Protein AF-A0A7D5TWH0-F1 (afdb_monomer_lite)

Sequence (295 aa):
MRRRDFCGVLGSAALAGCGGLPGTGPDSNPDSRFGGEPCTDAFGEDATCYHEVANPNGDLVLVPDRERITDPSEPATFTLENGLNRTVRVSVTFPEVYRRFDGRWFRLPDRRQDQGGEAELSAGESLRFGLTNAAGPTPEDVDWGAGKAYGAGQFAYAVWSYEPDIRAVARFVVDGDPMTLAPPGDATTTRSGSEIEVRGERFRERDHSLTTTFTARPDAEETVAVPPEALRGQWELRCVAYLRQAGVSTVRVLTEDRGFFRTPLEWLDAAGAPASDDTVYEVGSTAFAVTERSV

Radius of gyration: 24.0 Å; chains: 1; bounding box: 74×67×60 Å

Organism: NCBI:txid869886

Structure (mmCIF, N/CA/C/O backbone):
data_AF-A0A7D5TWH0-F1
#
_entry.id   AF-A0A7D5TWH0-F1
#
loop_
_atom_site.group_PDB
_atom_site.id
_atom_site.type_symbol
_atom_site.label_atom_id
_atom_site.label_alt_id
_atom_site.label_comp_id
_atom_site.label_asym_id
_atom_site.label_entity_id
_atom_site.label_seq_id
_atom_site.pdbx_PDB_ins_code
_atom_site.Cartn_x
_atom_site.Cartn_y
_atom_site.Cartn_z
_atom_site.occupancy
_atom_site.B_iso_or_equiv
_atom_site.auth_seq_id
_atom_site.auth_comp_id
_atom_site.auth_asym_id
_atom_site.auth_atom_id
_atom_site.pdbx_PDB_model_num
ATOM 1 N N . MET A 1 1 ? -50.418 -43.485 -7.377 1.00 37.50 1 MET A N 1
ATOM 2 C CA . MET A 1 1 ? -50.934 -43.605 -8.763 1.00 37.50 1 MET A CA 1
ATOM 3 C C . MET A 1 1 ? -50.313 -42.484 -9.584 1.00 37.50 1 MET A C 1
ATOM 5 O O . MET A 1 1 ? -50.452 -41.342 -9.192 1.00 37.50 1 MET A O 1
ATOM 9 N N . ARG A 1 2 ? -49.380 -42.834 -10.484 1.00 37.12 2 ARG A N 1
ATOM 10 C CA . ARG A 1 2 ? -49.483 -42.706 -11.960 1.00 37.12 2 ARG A CA 1
ATOM 11 C C . ARG A 1 2 ? -49.422 -41.249 -12.450 1.00 37.12 2 ARG A C 1
ATOM 13 O O . ARG A 1 2 ? -50.354 -40.491 -12.251 1.00 37.12 2 ARG A O 1
ATOM 20 N N . ARG A 1 3 ? -48.248 -40.842 -12.947 1.00 41.94 3 ARG A N 1
ATOM 21 C CA . ARG A 1 3 ? -47.821 -40.872 -14.370 1.00 41.94 3 ARG A CA 1
ATOM 22 C C . ARG A 1 3 ? -48.470 -39.760 -15.192 1.00 41.94 3 ARG A C 1
ATOM 24 O O . ARG A 1 3 ? -49.634 -39.886 -15.552 1.00 41.94 3 ARG A O 1
ATOM 31 N N . ARG A 1 4 ? -47.651 -38.786 -15.595 1.00 53.12 4 ARG A N 1
ATOM 32 C CA . ARG A 1 4 ? -47.684 -38.177 -16.930 1.00 53.12 4 ARG A CA 1
ATOM 33 C C . ARG A 1 4 ? -46.254 -37.836 -17.347 1.00 53.12 4 ARG A C 1
ATOM 35 O O . ARG A 1 4 ? -45.711 -36.818 -16.943 1.00 53.12 4 ARG A O 1
ATOM 42 N N . ASP A 1 5 ? -45.683 -38.739 -18.135 1.00 59.62 5 ASP A N 1
ATOM 43 C CA . ASP A 1 5 ? -44.678 -38.421 -19.142 1.00 59.62 5 ASP A CA 1
ATOM 44 C C . ASP A 1 5 ? -45.367 -37.642 -20.271 1.00 59.62 5 ASP A C 1
ATOM 46 O O . ASP A 1 5 ? -46.484 -38.005 -20.646 1.00 59.62 5 ASP A O 1
ATOM 50 N N . PHE A 1 6 ? -44.706 -36.635 -20.846 1.00 49.91 6 PHE A N 1
ATOM 51 C CA . PHE A 1 6 ? -44.698 -36.454 -22.301 1.00 49.91 6 PHE A CA 1
ATOM 52 C C . PHE A 1 6 ? -43.486 -35.624 -22.744 1.00 49.91 6 PHE A C 1
ATOM 54 O O . PHE A 1 6 ? -43.223 -34.540 -22.230 1.00 49.91 6 PHE A O 1
ATOM 61 N N . CYS A 1 7 ? -42.745 -36.200 -23.689 1.00 51.25 7 CYS A N 1
ATOM 62 C CA . CYS A 1 7 ? -41.523 -35.700 -24.304 1.00 51.25 7 CYS A CA 1
ATOM 63 C C . CYS A 1 7 ? -41.758 -34.503 -25.238 1.00 51.25 7 CYS A C 1
ATOM 65 O O . CYS A 1 7 ? -42.802 -34.401 -25.878 1.00 51.25 7 CYS A O 1
ATOM 67 N N . GLY A 1 8 ? -40.710 -33.698 -25.421 1.00 42.41 8 GLY A N 1
ATOM 68 C CA . GLY A 1 8 ? -40.584 -32.735 -26.514 1.00 42.41 8 GLY A CA 1
ATOM 69 C C . GLY A 1 8 ? -39.120 -32.382 -26.756 1.00 42.41 8 GLY A C 1
ATOM 70 O O . GLY A 1 8 ? -38.613 -31.414 -26.206 1.00 42.41 8 GLY A O 1
ATOM 71 N N . VAL A 1 9 ? -38.443 -33.216 -27.545 1.00 43.53 9 VAL A N 1
ATOM 72 C CA . VAL A 1 9 ? -37.076 -33.030 -28.050 1.00 43.53 9 VAL A CA 1
ATOM 73 C C . VAL A 1 9 ? -37.108 -32.099 -29.263 1.00 43.53 9 VAL A C 1
ATOM 75 O O . VAL A 1 9 ? -37.674 -32.481 -30.278 1.00 43.53 9 VAL A O 1
ATOM 78 N N . LEU A 1 10 ? -36.446 -30.943 -29.171 1.00 43.91 10 LEU A N 1
ATOM 79 C CA . LEU A 1 10 ? -35.778 -30.198 -30.254 1.00 43.91 10 LEU A CA 1
ATOM 80 C C . LEU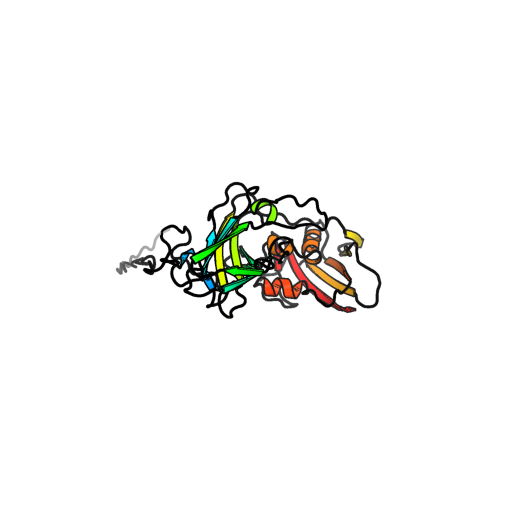 A 1 10 ? -34.648 -29.429 -29.537 1.00 43.91 10 LEU A C 1
ATOM 82 O O . LEU A 1 10 ? -34.917 -28.648 -28.637 1.00 43.91 10 LEU A O 1
ATOM 86 N N . GLY A 1 11 ? -33.362 -29.711 -29.726 1.00 42.88 11 GLY A N 1
ATOM 87 C CA . GLY A 1 11 ? -32.684 -29.716 -31.014 1.00 42.88 11 GLY A CA 1
ATOM 88 C C . GLY A 1 11 ? -32.083 -28.333 -31.266 1.00 42.88 11 GLY A C 1
ATOM 89 O O . GLY A 1 11 ? -32.587 -27.598 -32.103 1.00 42.88 11 GLY A O 1
ATOM 90 N N . SER A 1 12 ? -31.044 -27.958 -30.512 1.00 45.03 12 SER A N 1
ATOM 91 C CA . SER A 1 12 ? -30.134 -26.843 -30.819 1.00 45.03 12 SER A CA 1
ATOM 92 C C . SER A 1 12 ? -28.837 -27.040 -30.035 1.00 45.03 12 SER A C 1
ATOM 94 O O . SER A 1 12 ? -28.657 -26.516 -28.940 1.00 45.03 12 SER A O 1
ATOM 96 N N . ALA A 1 13 ? -27.939 -27.851 -30.591 1.00 40.31 13 ALA A N 1
ATOM 97 C CA . ALA A 1 13 ? -26.539 -27.840 -30.199 1.00 40.31 13 ALA A CA 1
ATOM 98 C C . ALA A 1 13 ? -25.911 -26.565 -30.778 1.00 40.31 13 ALA A C 1
ATOM 100 O O . ALA A 1 13 ? -25.394 -26.565 -31.892 1.00 40.31 13 ALA A O 1
ATOM 101 N N . ALA A 1 14 ? -26.001 -25.462 -30.039 1.00 44.88 14 ALA A N 1
ATOM 102 C CA . ALA A 1 14 ? -25.078 -24.359 -30.229 1.00 44.88 14 ALA A CA 1
ATOM 103 C C . ALA A 1 14 ? -23.755 -24.794 -29.592 1.00 44.88 14 ALA A C 1
ATOM 105 O O . ALA A 1 14 ? -23.615 -24.826 -28.370 1.00 44.88 14 ALA A O 1
ATOM 106 N N . LEU A 1 15 ? -22.804 -25.190 -30.437 1.00 41.97 15 LEU A N 1
ATOM 107 C CA . LEU A 1 15 ? -21.391 -25.216 -30.087 1.00 41.97 15 LEU A CA 1
ATOM 108 C C . LEU A 1 15 ? -20.999 -23.779 -29.723 1.00 41.97 15 LEU A C 1
ATOM 110 O O . LEU A 1 15 ? -20.624 -22.988 -30.584 1.00 41.97 15 LEU A O 1
ATOM 114 N N . ALA A 1 16 ? -21.146 -23.426 -28.447 1.00 41.97 16 ALA A N 1
ATOM 115 C CA . ALA A 1 16 ? -20.483 -22.272 -27.874 1.00 41.97 16 ALA A CA 1
ATOM 116 C C . ALA A 1 16 ? -18.988 -22.592 -27.888 1.00 41.97 16 ALA A C 1
ATOM 118 O O . ALA A 1 16 ? -18.465 -23.289 -27.020 1.00 41.97 16 ALA A O 1
ATOM 119 N N . GLY A 1 17 ? -18.319 -22.150 -28.949 1.00 35.22 17 GLY A N 1
ATOM 120 C CA . GLY A 1 17 ? -16.875 -22.099 -28.987 1.00 35.22 17 GLY A CA 1
ATOM 121 C C . GLY A 1 17 ? -16.405 -21.175 -27.874 1.00 35.22 17 GLY A C 1
ATOM 122 O O . GLY A 1 17 ? -16.464 -19.957 -28.013 1.00 35.22 17 GLY A O 1
ATOM 123 N N . CYS A 1 18 ? -15.890 -21.747 -26.788 1.00 44.69 18 CYS A N 1
ATOM 124 C CA . CYS A 1 18 ? -14.919 -21.072 -25.936 1.00 44.69 18 CYS A CA 1
ATOM 125 C C . CYS A 1 18 ? -13.603 -20.955 -26.720 1.00 44.69 18 CYS A C 1
ATOM 127 O O . CYS A 1 18 ? -12.611 -21.605 -26.415 1.00 44.69 18 CYS A O 1
ATOM 129 N N . GLY A 1 19 ? -13.627 -20.150 -27.781 1.00 41.03 19 GLY A N 1
ATOM 130 C CA . GLY A 1 19 ? -12.455 -19.613 -28.454 1.00 41.03 19 GLY A CA 1
ATOM 131 C C . GLY A 1 19 ? -12.091 -18.279 -27.818 1.00 41.03 19 GLY A C 1
ATOM 132 O O . GLY A 1 19 ? -12.056 -17.263 -28.501 1.00 41.03 19 GLY A O 1
ATOM 133 N N . GLY A 1 20 ? -11.880 -18.270 -26.501 1.00 37.97 20 GLY A N 1
ATOM 134 C CA . GLY A 1 20 ? -11.121 -17.205 -25.861 1.00 37.97 20 GLY A CA 1
ATOM 135 C C . GLY A 1 20 ? -9.658 -17.465 -26.180 1.00 37.97 20 GLY A C 1
ATOM 136 O O . GLY A 1 20 ? -8.984 -18.171 -25.437 1.00 37.97 20 GLY A O 1
ATOM 137 N N . LEU A 1 21 ? -9.209 -16.993 -27.342 1.00 38.31 21 LEU A N 1
ATOM 138 C CA . LEU A 1 21 ? -7.789 -16.932 -27.665 1.00 38.31 21 LEU A CA 1
ATOM 139 C C . LEU A 1 21 ? -7.097 -16.165 -26.525 1.00 38.31 21 LEU A C 1
ATOM 141 O O . LEU A 1 21 ? -7.554 -15.062 -26.213 1.00 38.31 21 LEU A O 1
ATOM 145 N N . PRO A 1 22 ? -6.042 -16.704 -25.885 1.00 46.12 22 PRO A N 1
ATOM 146 C CA . PRO A 1 22 ? -5.198 -15.876 -25.041 1.00 46.12 22 PRO A CA 1
ATOM 147 C C . PRO A 1 22 ? -4.689 -14.743 -25.928 1.00 46.12 22 PRO A C 1
ATOM 149 O O . PRO A 1 22 ? -4.134 -14.992 -26.999 1.00 46.12 22 PRO A O 1
ATOM 152 N N . GLY A 1 23 ? -4.964 -13.505 -25.524 1.00 40.88 23 GLY A N 1
ATOM 153 C CA . GLY A 1 23 ? -4.433 -12.323 -26.180 1.00 40.88 23 GLY A CA 1
ATOM 154 C C . GLY A 1 23 ? -2.921 -12.312 -26.016 1.00 40.88 23 GLY A C 1
ATOM 155 O O . GLY A 1 23 ? -2.399 -11.687 -25.106 1.00 40.88 23 GLY A O 1
ATOM 156 N N . THR A 1 24 ? -2.212 -13.025 -26.884 1.00 43.78 24 THR A N 1
ATOM 157 C CA . THR A 1 24 ? -0.785 -12.834 -27.109 1.00 43.78 24 THR A CA 1
ATOM 158 C C . THR A 1 24 ? -0.650 -11.546 -27.909 1.00 43.78 24 THR A C 1
ATOM 160 O O . THR A 1 24 ? -0.561 -11.572 -29.139 1.00 43.78 24 THR A O 1
ATOM 163 N N . GLY A 1 25 ? -0.727 -10.408 -27.219 1.00 47.09 25 GLY A N 1
ATOM 164 C CA . GLY A 1 25 ? -0.160 -9.182 -27.760 1.00 47.09 25 GLY A CA 1
ATOM 165 C C . GLY A 1 25 ? 1.313 -9.465 -28.090 1.00 47.09 25 GLY A C 1
ATOM 166 O O . GLY A 1 25 ? 1.993 -10.076 -27.265 1.00 47.09 25 GLY A O 1
ATOM 167 N N . PRO A 1 26 ? 1.808 -9.110 -29.286 1.00 50.88 26 PRO A N 1
ATOM 168 C CA . PRO A 1 26 ? 3.174 -9.416 -29.723 1.00 50.88 26 PRO A CA 1
ATOM 169 C C . PRO A 1 26 ? 4.283 -8.725 -28.907 1.00 50.88 26 PRO A C 1
ATOM 171 O O . PRO A 1 26 ? 5.456 -8.951 -29.192 1.00 50.88 26 PRO A O 1
ATOM 174 N N . ASP A 1 27 ? 3.926 -7.953 -27.881 1.00 61.62 27 ASP A N 1
ATOM 175 C CA . ASP A 1 27 ? 4.835 -7.047 -27.184 1.00 61.62 27 ASP A CA 1
ATOM 176 C C . ASP A 1 27 ? 5.080 -7.421 -25.709 1.00 61.62 27 ASP A C 1
ATOM 178 O O . ASP A 1 27 ? 5.801 -6.713 -25.023 1.00 61.62 27 ASP A O 1
ATOM 182 N N . SER A 1 28 ? 4.554 -8.542 -25.196 1.00 66.56 28 SER A N 1
ATOM 183 C CA . SER A 1 28 ? 4.828 -8.955 -23.807 1.00 66.56 28 SER A CA 1
ATOM 184 C C . SER A 1 28 ? 6.207 -9.597 -23.643 1.00 66.56 28 SER A C 1
ATOM 186 O O . SER A 1 28 ? 6.632 -10.384 -24.492 1.00 66.56 28 SER A O 1
ATOM 188 N N . ASN A 1 29 ? 6.854 -9.359 -22.503 1.00 75.75 29 ASN A N 1
ATOM 189 C CA . ASN A 1 29 ? 8.105 -10.018 -22.153 1.00 75.75 29 ASN A CA 1
ATOM 190 C C . ASN A 1 29 ? 7.867 -11.524 -21.893 1.00 75.75 29 ASN A C 1
ATOM 192 O O . ASN A 1 29 ? 7.182 -11.865 -20.922 1.00 75.75 29 ASN A O 1
ATOM 196 N N . PRO A 1 30 ? 8.421 -12.437 -22.718 1.00 69.69 30 PRO A N 1
ATOM 197 C CA . PRO A 1 30 ? 8.185 -13.875 -22.584 1.00 69.69 30 PRO A CA 1
ATOM 198 C C . PRO A 1 30 ? 8.795 -14.474 -21.311 1.00 69.69 30 PRO A C 1
ATOM 200 O O . PRO A 1 30 ? 8.384 -15.557 -20.895 1.00 69.69 30 PRO A O 1
ATOM 203 N N . ASP A 1 31 ? 9.753 -13.779 -20.695 1.00 82.19 31 ASP A N 1
ATOM 204 C CA . ASP A 1 31 ? 10.419 -14.220 -19.472 1.00 82.19 31 ASP A CA 1
ATOM 205 C C . ASP A 1 31 ? 9.649 -13.804 -18.210 1.00 82.19 31 ASP A C 1
ATOM 207 O O . ASP A 1 31 ? 9.938 -14.297 -17.118 1.00 82.19 31 ASP A O 1
ATOM 211 N N . SER A 1 32 ? 8.635 -12.938 -18.347 1.00 89.94 32 SER A N 1
ATOM 212 C CA . SER A 1 32 ? 7.774 -12.551 -17.237 1.00 89.94 32 SER A CA 1
ATOM 213 C C . SER A 1 32 ? 6.608 -13.515 -17.053 1.00 89.94 32 SER A C 1
ATOM 215 O O . SER A 1 32 ? 5.808 -13.770 -17.955 1.00 89.94 32 SER A O 1
ATOM 217 N N . ARG A 1 33 ? 6.405 -13.953 -15.813 1.00 92.88 33 ARG A N 1
ATOM 218 C CA . ARG A 1 33 ? 5.233 -14.724 -15.394 1.00 92.88 33 ARG A CA 1
ATOM 219 C C . ARG A 1 33 ? 3.920 -13.950 -15.483 1.00 92.88 33 ARG A C 1
ATOM 221 O O . ARG A 1 33 ? 2.866 -14.570 -15.383 1.00 92.88 33 ARG A O 1
ATOM 228 N N . PHE A 1 34 ? 3.990 -12.623 -15.561 1.00 92.50 34 PHE A N 1
ATOM 229 C CA . PHE A 1 34 ? 2.832 -11.744 -15.706 1.00 92.50 34 PHE A CA 1
ATOM 230 C C . PHE A 1 34 ? 2.582 -11.378 -17.174 1.00 92.50 34 PHE A C 1
ATOM 232 O O . PHE A 1 34 ? 1.704 -10.565 -17.449 1.00 92.50 34 PHE A O 1
ATOM 239 N N . GLY A 1 35 ? 3.342 -11.951 -18.117 1.00 88.56 35 GLY A N 1
ATOM 240 C CA . GLY A 1 35 ? 3.158 -11.715 -19.544 1.00 88.56 35 GLY A CA 1
ATOM 241 C C . GLY A 1 35 ? 1.714 -11.975 -19.987 1.00 88.56 35 GLY A C 1
ATOM 242 O O . GLY A 1 35 ? 1.119 -13.003 -19.658 1.00 88.56 35 GLY A O 1
ATOM 243 N N . GLY A 1 36 ? 1.145 -11.019 -20.723 1.00 85.12 36 GLY A N 1
ATOM 244 C CA . GLY A 1 36 ? -0.245 -11.056 -21.192 1.00 85.12 36 GLY A CA 1
ATOM 245 C C . GLY A 1 36 ? -1.284 -10.551 -20.183 1.00 85.12 36 GLY A C 1
ATOM 246 O O . GLY A 1 36 ? -2.462 -10.461 -20.528 1.00 85.12 36 GLY A O 1
ATOM 247 N N . GLU A 1 37 ? -0.883 -10.203 -18.960 1.00 88.62 37 GLU A N 1
ATOM 248 C CA . GLU A 1 37 ? -1.717 -9.417 -18.052 1.00 88.62 37 GLU A CA 1
ATOM 249 C C . GLU A 1 37 ? -1.485 -7.916 -18.277 1.00 88.62 37 GLU A C 1
ATOM 251 O O . GLU A 1 37 ? -0.351 -7.533 -18.559 1.00 88.62 37 GLU A O 1
ATOM 256 N N . PRO A 1 38 ? -2.516 -7.065 -18.120 1.00 86.19 38 PRO A N 1
ATOM 257 C CA . PRO A 1 38 ? -2.332 -5.624 -18.201 1.00 86.19 38 PRO A CA 1
ATOM 258 C C . PRO A 1 38 ? -1.506 -5.097 -17.020 1.00 86.19 38 PRO A C 1
ATOM 260 O O . PRO A 1 38 ? -1.564 -5.641 -15.903 1.00 86.19 38 PRO A O 1
ATOM 263 N N . CYS A 1 39 ? -0.819 -3.977 -17.247 1.00 85.12 39 CYS A N 1
ATOM 264 C CA . CYS A 1 39 ? -0.244 -3.154 -16.195 1.00 85.12 39 CYS A CA 1
ATOM 265 C C . CYS A 1 39 ? -1.325 -2.748 -15.186 1.00 85.12 39 CYS A C 1
ATOM 267 O O . CYS A 1 39 ? -2.529 -2.787 -15.459 1.00 85.12 39 CYS A O 1
ATOM 269 N N . THR A 1 40 ? -0.909 -2.427 -13.962 1.00 81.44 40 THR A N 1
ATOM 270 C CA . THR A 1 40 ? -1.881 -2.132 -12.908 1.00 81.44 40 THR A CA 1
ATOM 271 C C . THR A 1 40 ? -2.647 -0.850 -13.250 1.00 81.44 40 THR A C 1
ATOM 273 O O . THR A 1 40 ? -2.067 0.141 -13.687 1.00 81.44 40 THR A O 1
ATOM 276 N N . ASP A 1 41 ? -3.955 -0.852 -13.014 1.00 83.00 41 ASP A N 1
ATOM 277 C CA . ASP A 1 41 ? -4.818 0.321 -13.187 1.00 83.00 41 ASP A CA 1
ATOM 278 C C . ASP A 1 41 ? -4.520 1.433 -12.165 1.00 83.00 41 ASP A C 1
ATOM 280 O O . ASP A 1 41 ? -4.896 2.585 -12.369 1.00 83.00 41 ASP A O 1
ATOM 284 N N . ALA A 1 42 ? -3.794 1.115 -11.090 1.00 80.69 42 ALA A N 1
ATOM 285 C CA . ALA A 1 42 ? -3.424 2.064 -10.045 1.00 80.69 42 ALA A CA 1
ATOM 286 C C . ALA A 1 42 ? -2.456 3.166 -10.505 1.00 80.69 42 ALA A C 1
ATOM 288 O O . ALA A 1 42 ? -2.422 4.233 -9.893 1.00 80.69 42 ALA A O 1
ATOM 289 N N . PHE A 1 43 ? -1.657 2.928 -11.549 1.00 78.31 43 PHE A N 1
ATOM 290 C CA . PHE A 1 43 ? -0.620 3.875 -11.967 1.00 78.31 43 PHE A CA 1
ATOM 291 C C . PHE A 1 43 ? -1.032 4.804 -13.113 1.00 78.31 43 PHE A C 1
ATOM 293 O O . PHE A 1 43 ? -0.265 5.715 -13.426 1.00 78.31 43 PHE A O 1
ATOM 300 N N . GLY A 1 44 ? -2.230 4.632 -13.680 1.00 78.44 44 GLY A N 1
ATOM 301 C CA . GLY A 1 44 ? -2.667 5.351 -14.879 1.00 78.44 44 GLY A CA 1
ATOM 302 C C . GLY A 1 44 ? -2.030 4.815 -16.165 1.00 78.44 44 GLY A C 1
ATOM 303 O O . GLY A 1 44 ? -1.311 3.819 -16.147 1.00 78.44 44 GLY A O 1
ATOM 304 N N . GLU A 1 45 ? -2.315 5.475 -17.288 1.00 80.50 45 GLU A N 1
ATOM 305 C CA . GLU A 1 45 ? -1.860 5.053 -18.626 1.00 80.50 45 GLU A CA 1
ATOM 306 C C . GLU A 1 45 ? -0.351 5.277 -18.853 1.00 80.50 45 GLU A C 1
ATOM 308 O O . GLU A 1 45 ? 0.238 4.643 -19.722 1.00 80.50 45 GLU A O 1
ATOM 313 N N . ASP A 1 46 ? 0.293 6.116 -18.035 1.00 81.38 46 ASP A N 1
ATOM 314 C CA . ASP A 1 46 ? 1.702 6.522 -18.183 1.00 81.38 46 ASP A CA 1
ATOM 315 C C . ASP A 1 46 ? 2.699 5.572 -17.486 1.00 81.38 46 ASP A C 1
ATOM 317 O O . ASP A 1 46 ? 3.856 5.915 -17.222 1.00 81.38 46 ASP A O 1
ATOM 321 N N . ALA A 1 47 ? 2.241 4.381 -17.102 1.00 88.19 47 ALA A N 1
ATOM 322 C CA . ALA A 1 47 ? 3.044 3.402 -16.390 1.00 88.19 47 ALA A CA 1
ATOM 323 C C . ALA A 1 47 ? 3.618 2.350 -17.336 1.00 88.19 47 ALA A C 1
ATOM 325 O O . ALA A 1 47 ? 2.890 1.609 -17.989 1.00 88.19 47 ALA A O 1
ATOM 326 N N . THR A 1 48 ? 4.941 2.223 -17.341 1.00 91.25 48 THR A N 1
ATOM 327 C CA . THR A 1 48 ? 5.655 1.187 -18.080 1.00 91.25 48 THR A CA 1
ATOM 328 C C . THR A 1 48 ? 5.876 -0.025 -17.183 1.00 91.25 48 THR A C 1
ATOM 330 O O . THR A 1 48 ? 6.684 -0.008 -16.250 1.00 91.25 48 THR A O 1
ATOM 333 N N . CYS A 1 49 ? 5.166 -1.108 -17.477 1.00 91.44 49 CYS A N 1
ATOM 334 C CA . CYS A 1 49 ? 5.296 -2.372 -16.770 1.00 91.44 49 CYS A CA 1
ATOM 335 C C . CYS A 1 49 ? 6.313 -3.300 -17.450 1.00 91.44 49 CYS A C 1
ATOM 337 O O . CYS A 1 49 ? 6.154 -3.642 -18.614 1.00 91.44 49 CYS A O 1
ATOM 339 N N . TYR A 1 50 ? 7.299 -3.819 -16.706 1.00 90.44 50 TYR A N 1
ATOM 340 C CA . TYR A 1 50 ? 8.338 -4.719 -17.254 1.00 90.44 50 TYR A CA 1
ATOM 341 C C . TYR A 1 50 ? 7.803 -5.904 -18.077 1.00 90.44 50 TYR A C 1
ATOM 343 O O . TYR A 1 50 ? 8.388 -6.289 -19.086 1.00 90.44 50 TYR A O 1
ATOM 351 N N . HIS A 1 51 ? 6.676 -6.476 -17.661 1.00 88.81 51 HIS A N 1
ATOM 352 C CA . HIS A 1 51 ? 6.067 -7.635 -18.313 1.00 88.81 51 HIS A CA 1
ATOM 353 C C . HIS A 1 51 ? 5.380 -7.314 -19.649 1.00 88.81 51 HIS A C 1
ATOM 355 O O . HIS A 1 51 ? 5.110 -8.224 -20.431 1.00 88.81 51 HIS A O 1
ATOM 361 N N . GLU A 1 52 ? 5.129 -6.036 -19.927 1.00 88.44 52 GLU A N 1
ATOM 362 C CA . GLU A 1 52 ? 4.543 -5.543 -21.178 1.00 88.44 52 GLU A CA 1
ATOM 363 C C . GLU A 1 52 ? 5.596 -5.023 -22.164 1.00 88.44 52 GLU A C 1
ATOM 365 O O . GLU A 1 52 ? 5.243 -4.603 -23.259 1.00 88.44 52 GLU A O 1
ATOM 370 N N . VAL A 1 53 ? 6.880 -5.041 -21.790 1.00 84.88 53 VAL A N 1
ATOM 371 C CA . VAL A 1 53 ? 7.968 -4.526 -22.623 1.00 84.88 53 VAL A CA 1
ATOM 372 C C . VAL A 1 53 ? 8.755 -5.693 -23.218 1.00 84.88 53 VAL A C 1
ATOM 374 O O . VAL A 1 53 ? 9.617 -6.278 -22.564 1.00 84.88 53 VAL A O 1
ATOM 377 N N . ALA A 1 54 ? 8.483 -6.035 -24.480 1.00 75.25 54 ALA A N 1
ATOM 378 C CA . ALA A 1 54 ? 9.219 -7.076 -25.208 1.00 75.25 54 ALA A CA 1
ATOM 379 C C . ALA A 1 54 ? 10.690 -6.710 -25.454 1.00 75.25 54 ALA A C 1
ATOM 381 O O . ALA A 1 54 ? 11.535 -7.594 -25.595 1.00 75.25 54 ALA A O 1
ATOM 382 N N . ASN A 1 55 ? 11.001 -5.415 -25.536 1.00 73.69 55 ASN A N 1
ATOM 383 C CA . ASN A 1 55 ? 12.355 -4.920 -25.728 1.00 73.69 55 ASN A CA 1
ATOM 384 C C . ASN A 1 55 ? 12.568 -3.654 -24.889 1.00 73.69 55 ASN A C 1
ATOM 386 O O . ASN A 1 55 ? 11.967 -2.636 -25.215 1.00 73.69 55 ASN A O 1
ATOM 390 N N . PRO A 1 56 ? 13.437 -3.674 -23.862 1.00 73.06 56 PRO A N 1
ATOM 391 C CA . PRO A 1 56 ? 13.637 -2.517 -22.990 1.00 73.06 56 PRO A CA 1
ATOM 392 C C . PRO A 1 56 ? 14.292 -1.325 -23.705 1.00 73.06 56 PRO A C 1
ATOM 394 O O . PRO A 1 56 ? 14.321 -0.223 -23.164 1.00 73.06 56 PRO A O 1
ATOM 397 N N . ASN A 1 57 ? 14.822 -1.512 -24.921 1.00 78.44 57 ASN A N 1
ATOM 398 C CA . ASN A 1 57 ? 15.385 -0.421 -25.712 1.00 78.44 57 ASN A CA 1
ATOM 399 C C . ASN A 1 57 ? 14.292 0.585 -26.101 1.00 78.44 57 ASN A C 1
ATOM 401 O O . ASN A 1 57 ? 13.453 0.292 -26.951 1.00 78.44 57 ASN A O 1
ATOM 405 N N . GLY A 1 58 ? 14.378 1.794 -25.554 1.00 85.19 58 GLY A N 1
ATOM 406 C CA . GLY A 1 58 ? 13.423 2.876 -25.781 1.00 85.19 58 GLY A CA 1
ATOM 407 C C . GLY A 1 58 ? 12.583 3.250 -24.566 1.00 85.19 58 GLY A C 1
ATOM 408 O O . GLY A 1 58 ? 11.911 4.271 -24.643 1.00 85.19 58 GLY A O 1
ATOM 409 N N . ASP A 1 59 ? 12.675 2.508 -23.459 1.00 90.94 59 ASP A N 1
ATOM 410 C CA . ASP A 1 59 ? 11.849 2.718 -22.268 1.00 90.94 59 ASP A CA 1
ATOM 411 C C . ASP A 1 59 ? 12.680 2.787 -20.980 1.00 90.94 59 ASP A C 1
ATOM 413 O O . ASP A 1 59 ? 13.831 2.350 -20.925 1.00 90.94 59 ASP A O 1
ATOM 417 N N . LEU A 1 60 ? 12.085 3.341 -19.921 1.00 92.69 60 LEU A N 1
ATOM 418 C CA . LEU A 1 60 ? 12.589 3.192 -18.557 1.00 92.69 60 LEU A CA 1
ATOM 419 C C . LEU A 1 60 ? 11.881 1.995 -17.920 1.00 92.69 60 LEU A C 1
ATOM 421 O O . LEU A 1 60 ? 10.674 2.039 -17.684 1.00 92.69 60 LEU A O 1
ATOM 425 N N . VAL A 1 61 ? 12.622 0.928 -17.633 1.00 94.56 61 VAL A N 1
ATOM 426 C CA . VAL A 1 61 ? 12.030 -0.349 -17.217 1.00 94.56 61 VAL A CA 1
ATOM 427 C C . VAL A 1 61 ? 12.536 -0.749 -15.842 1.00 94.56 61 VAL A C 1
ATOM 429 O O . VAL A 1 61 ? 13.730 -0.682 -15.562 1.00 94.56 61 VAL A O 1
ATOM 432 N N . LEU A 1 62 ? 11.625 -1.186 -14.973 1.00 94.19 62 LEU A N 1
ATOM 433 C CA . LEU A 1 62 ? 11.974 -1.707 -13.658 1.00 94.19 62 LEU A CA 1
ATOM 434 C C . LEU A 1 62 ? 11.877 -3.229 -13.652 1.00 94.19 62 LEU A C 1
ATOM 436 O O . LEU A 1 62 ? 10.787 -3.795 -13.649 1.00 94.19 62 LEU A O 1
ATOM 440 N N . VAL A 1 63 ? 13.026 -3.887 -13.610 1.00 94.56 63 VAL A N 1
ATOM 441 C CA . VAL A 1 63 ? 13.152 -5.3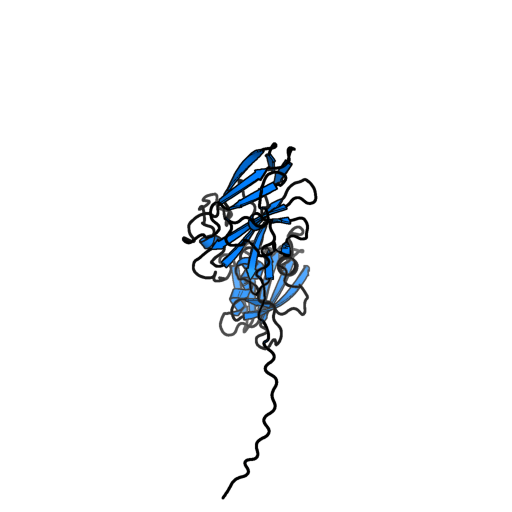41 -13.673 1.00 94.56 63 VAL A CA 1
ATOM 442 C C . VAL A 1 63 ? 13.275 -5.902 -12.254 1.00 94.56 63 VAL A C 1
ATOM 444 O O . VAL A 1 63 ? 14.236 -5.570 -11.556 1.00 94.56 63 VAL A O 1
ATOM 447 N N . PRO A 1 64 ? 12.346 -6.748 -11.778 1.00 93.81 64 PRO A N 1
ATOM 448 C CA . PRO A 1 64 ? 12.561 -7.477 -10.536 1.00 93.81 64 PRO A CA 1
ATOM 449 C C . PRO A 1 64 ? 13.626 -8.557 -10.757 1.00 93.81 64 PRO A C 1
ATOM 451 O O . PRO A 1 64 ? 13.572 -9.289 -11.740 1.00 93.81 64 PRO A O 1
ATOM 454 N N . ASP A 1 65 ? 14.556 -8.732 -9.815 1.00 93.75 65 ASP A N 1
ATOM 455 C CA . ASP A 1 65 ? 15.515 -9.848 -9.894 1.00 93.75 65 ASP A CA 1
ATOM 456 C C . ASP A 1 65 ? 14.806 -11.206 -9.884 1.00 93.75 65 ASP A C 1
ATOM 458 O O . ASP A 1 65 ? 15.288 -12.186 -10.452 1.00 93.75 65 ASP A O 1
ATOM 462 N N . ARG A 1 66 ? 13.672 -11.267 -9.176 1.00 93.44 66 ARG A N 1
ATOM 463 C CA . ARG A 1 66 ? 12.779 -12.421 -9.114 1.00 93.44 66 ARG A CA 1
ATOM 464 C C . ARG A 1 66 ? 11.339 -11.940 -8.997 1.00 93.44 66 ARG A C 1
ATOM 466 O O . ARG A 1 66 ? 11.003 -11.158 -8.114 1.00 93.44 66 ARG A O 1
ATOM 473 N N . GLU A 1 67 ? 10.456 -12.498 -9.812 1.00 95.12 67 GLU A N 1
ATOM 474 C CA . GLU A 1 67 ? 9.012 -12.228 -9.743 1.00 95.12 67 GLU A CA 1
ATOM 475 C C . GLU A 1 67 ? 8.288 -13.069 -8.679 1.00 95.12 67 GLU A C 1
ATOM 477 O O . GLU A 1 67 ? 7.081 -12.922 -8.459 1.00 95.12 67 GLU A O 1
ATOM 482 N N . ARG A 1 68 ? 9.005 -13.998 -8.037 1.00 95.38 68 ARG A N 1
ATOM 483 C CA . ARG A 1 68 ? 8.518 -14.806 -6.920 1.00 95.38 68 ARG A CA 1
ATOM 484 C C . ARG A 1 68 ? 9.565 -14.867 -5.818 1.00 95.38 68 ARG A C 1
ATOM 486 O O . ARG A 1 68 ? 10.675 -15.340 -6.046 1.00 95.38 68 ARG A O 1
ATOM 493 N N . ILE A 1 69 ? 9.173 -14.446 -4.626 1.00 92.56 69 ILE A N 1
ATOM 494 C CA . ILE A 1 69 ? 9.972 -14.503 -3.408 1.00 92.56 69 ILE A CA 1
ATOM 495 C C . ILE A 1 69 ? 9.368 -15.602 -2.541 1.00 92.56 69 ILE A C 1
ATOM 497 O O . ILE A 1 69 ? 8.251 -15.463 -2.047 1.00 92.56 69 ILE A O 1
ATOM 501 N N . THR A 1 70 ? 10.073 -16.725 -2.423 1.00 92.12 70 THR A N 1
ATOM 502 C CA . THR A 1 70 ? 9.591 -17.906 -1.688 1.00 92.12 70 THR A CA 1
ATOM 503 C C . THR A 1 70 ? 9.948 -17.858 -0.208 1.00 92.12 70 THR A C 1
ATOM 505 O O . THR A 1 70 ? 9.241 -18.438 0.611 1.00 92.12 70 THR A O 1
ATOM 508 N N . ASP A 1 71 ? 11.056 -17.197 0.132 1.00 86.50 71 ASP A N 1
ATOM 509 C CA . ASP A 1 71 ? 11.456 -16.961 1.513 1.00 86.50 71 ASP A CA 1
ATOM 510 C C . ASP A 1 71 ? 11.080 -15.519 1.896 1.00 86.50 71 ASP A C 1
ATOM 512 O O . ASP A 1 71 ? 11.682 -14.574 1.384 1.00 86.50 71 ASP A O 1
ATOM 516 N N . PRO A 1 72 ? 10.107 -15.311 2.802 1.00 79.62 72 PRO A N 1
ATOM 517 C CA . PRO A 1 72 ? 9.662 -13.974 3.185 1.00 79.62 72 PRO A CA 1
ATOM 518 C C . PRO A 1 72 ? 10.755 -13.141 3.878 1.00 79.62 72 PRO A C 1
ATOM 520 O O . PRO A 1 72 ? 10.572 -11.937 4.071 1.00 79.62 72 PRO A O 1
ATOM 523 N N . SER A 1 73 ? 11.870 -13.756 4.287 1.00 80.81 73 SER A N 1
ATOM 524 C CA . SER A 1 73 ? 13.037 -13.063 4.832 1.00 80.81 73 SER A CA 1
ATOM 525 C C . SER A 1 73 ? 14.002 -12.527 3.773 1.00 80.81 73 SER A C 1
ATOM 527 O O . SER A 1 73 ? 14.829 -11.686 4.119 1.00 80.81 73 SER A O 1
ATOM 529 N N . GLU A 1 74 ? 13.868 -12.930 2.507 1.00 84.12 74 GLU A N 1
ATOM 530 C CA . GLU A 1 74 ? 14.658 -12.369 1.412 1.00 84.12 74 GLU A CA 1
ATOM 531 C C . GLU A 1 74 ? 14.159 -10.966 1.016 1.00 84.12 74 GLU A C 1
ATOM 533 O O . GLU A 1 74 ? 12.945 -10.713 0.983 1.00 84.12 74 GLU A O 1
ATOM 538 N N . PRO A 1 75 ? 15.069 -10.030 0.694 1.00 82.88 75 PRO A N 1
ATOM 539 C CA . PRO A 1 75 ? 14.685 -8.733 0.154 1.00 82.88 75 PRO A CA 1
ATOM 540 C C . PRO A 1 75 ? 14.113 -8.885 -1.262 1.00 82.88 75 PRO A C 1
ATOM 542 O O . PRO A 1 75 ? 14.564 -9.723 -2.045 1.00 82.88 75 PRO A O 1
ATOM 545 N N . ALA A 1 76 ? 13.141 -8.040 -1.612 1.00 87.38 76 ALA A N 1
ATOM 546 C CA . ALA A 1 76 ? 12.768 -7.852 -3.011 1.00 87.38 76 ALA A CA 1
ATOM 547 C C . ALA A 1 76 ? 13.768 -6.879 -3.632 1.00 87.38 76 ALA A C 1
ATOM 549 O O . ALA A 1 76 ? 13.911 -5.759 -3.150 1.00 87.38 76 ALA A O 1
ATOM 550 N N . THR A 1 77 ? 14.473 -7.297 -4.671 1.00 90.06 77 THR A N 1
ATOM 551 C CA . THR A 1 77 ? 15.505 -6.490 -5.323 1.00 90.06 77 THR A CA 1
ATOM 552 C C . THR A 1 77 ? 15.142 -6.227 -6.774 1.00 90.06 77 THR A C 1
ATOM 554 O O . THR A 1 77 ? 14.532 -7.064 -7.445 1.00 90.06 77 THR A O 1
ATOM 557 N N . PHE A 1 78 ? 15.497 -5.036 -7.242 1.00 92.00 78 PHE A N 1
ATOM 558 C CA . PHE A 1 78 ? 15.097 -4.517 -8.538 1.00 92.00 78 PHE A CA 1
ATOM 559 C C . PHE A 1 78 ? 16.282 -3.851 -9.231 1.00 92.00 78 PHE A C 1
ATOM 561 O O . PHE A 1 78 ? 17.157 -3.276 -8.576 1.00 92.00 78 PHE A O 1
ATOM 568 N N . THR A 1 79 ? 16.275 -3.903 -10.557 1.00 93.88 79 THR A N 1
ATOM 569 C CA . THR A 1 79 ? 17.175 -3.162 -11.437 1.00 93.88 79 THR A CA 1
ATOM 570 C C . THR A 1 79 ? 16.330 -2.216 -12.279 1.00 93.88 79 THR A C 1
ATOM 572 O O . THR A 1 79 ? 15.467 -2.653 -13.032 1.00 93.88 79 THR A O 1
ATOM 575 N N . LEU A 1 80 ? 16.552 -0.916 -12.131 1.00 93.81 80 LEU A N 1
ATOM 576 C CA . LEU A 1 80 ? 15.986 0.100 -13.004 1.00 93.81 80 LEU A CA 1
ATOM 577 C C . LEU A 1 80 ? 16.937 0.314 -14.178 1.00 93.81 80 LEU A C 1
ATOM 579 O O . LEU A 1 80 ? 18.083 0.704 -13.964 1.00 93.81 80 LEU A O 1
ATOM 583 N N . GLU A 1 81 ? 16.471 0.056 -15.392 1.00 95.19 81 GLU A N 1
ATOM 584 C CA . GLU A 1 81 ? 17.254 0.138 -16.623 1.00 95.19 81 GLU A CA 1
ATOM 585 C C . GLU A 1 81 ? 16.756 1.302 -17.475 1.00 95.19 81 GLU A C 1
ATOM 587 O O . GLU A 1 81 ? 15.572 1.370 -17.814 1.00 95.19 81 GLU A O 1
ATOM 592 N N . ASN A 1 82 ? 17.655 2.221 -17.831 1.00 95.50 82 ASN A N 1
ATOM 593 C CA . ASN A 1 82 ? 17.328 3.313 -18.735 1.00 95.50 82 ASN A CA 1
ATOM 594 C C . ASN A 1 82 ? 17.641 2.924 -20.186 1.00 95.50 82 ASN A C 1
ATOM 596 O O . ASN A 1 82 ? 18.745 3.153 -20.679 1.00 95.50 82 ASN A O 1
ATOM 600 N N . GLY A 1 83 ? 16.659 2.367 -20.889 1.00 94.00 83 GLY A N 1
ATOM 601 C CA . GLY A 1 83 ? 16.749 2.082 -22.320 1.00 94.00 83 GLY A CA 1
ATOM 602 C C . GLY A 1 83 ? 16.495 3.294 -23.220 1.00 94.00 83 GLY A C 1
ATOM 603 O O . GLY A 1 83 ? 16.608 3.174 -24.442 1.00 94.00 83 GLY A O 1
ATOM 604 N N . LEU A 1 84 ? 16.156 4.462 -22.662 1.00 92.44 84 LEU A N 1
ATOM 605 C CA . LEU A 1 84 ? 15.945 5.690 -23.429 1.00 92.44 84 LEU A CA 1
ATOM 606 C C . LEU A 1 84 ? 17.272 6.202 -24.003 1.00 92.44 84 LEU A C 1
ATOM 608 O O . LEU A 1 84 ? 18.347 6.019 -23.438 1.00 92.44 84 LEU A O 1
ATOM 612 N N . ASN A 1 85 ? 17.206 6.955 -25.100 1.00 94.81 85 ASN A N 1
ATOM 613 C CA . ASN A 1 85 ? 18.374 7.602 -25.714 1.00 94.81 85 ASN A CA 1
ATOM 614 C C . ASN A 1 85 ? 18.763 8.941 -25.047 1.00 94.81 85 ASN A C 1
ATOM 616 O O . ASN A 1 85 ? 19.384 9.797 -25.682 1.00 94.81 85 ASN A O 1
ATOM 620 N N . ARG A 1 86 ? 18.374 9.139 -23.784 1.00 94.94 86 ARG A N 1
ATOM 621 C CA . ARG A 1 86 ? 18.605 10.357 -23.001 1.00 94.94 86 ARG A CA 1
ATOM 622 C C . ARG A 1 86 ? 18.823 10.027 -21.529 1.00 94.94 86 ARG A C 1
ATOM 624 O O . ARG A 1 86 ? 18.408 8.970 -21.065 1.00 94.94 86 ARG A O 1
ATOM 631 N N . THR A 1 87 ? 19.431 10.957 -20.801 1.00 95.88 87 THR A N 1
ATOM 632 C CA . THR A 1 87 ? 19.503 10.893 -19.338 1.00 95.88 87 THR A CA 1
ATOM 633 C C . THR A 1 87 ? 18.126 11.141 -18.728 1.00 95.88 87 THR A C 1
ATOM 635 O O . THR A 1 87 ? 17.398 12.013 -19.210 1.00 95.88 87 THR A O 1
ATOM 638 N N . VAL A 1 88 ? 17.797 10.397 -17.674 1.00 95.31 88 VAL A N 1
ATOM 639 C CA . VAL A 1 88 ? 16.590 10.595 -16.862 1.00 95.31 88 VAL A CA 1
ATOM 640 C C . VAL A 1 88 ? 16.945 10.784 -15.397 1.00 95.31 88 VAL A C 1
ATOM 642 O O . VAL A 1 88 ? 17.916 10.202 -14.906 1.00 95.31 88 VAL A O 1
ATOM 645 N N . ARG A 1 89 ? 16.158 11.599 -14.696 1.00 95.00 89 ARG A N 1
ATOM 646 C CA . ARG A 1 89 ? 16.280 11.791 -13.251 1.00 95.00 89 ARG A CA 1
ATOM 647 C C . ARG A 1 89 ? 15.192 11.006 -12.549 1.00 95.00 89 ARG A C 1
ATOM 649 O O . ARG A 1 89 ? 14.014 11.254 -12.766 1.00 95.00 89 ARG A O 1
ATOM 656 N N . VAL A 1 90 ? 15.573 10.114 -11.649 1.00 91.75 90 VAL A N 1
ATOM 657 C CA . VAL A 1 90 ? 14.639 9.241 -10.933 1.00 91.75 90 VAL A CA 1
ATOM 658 C C . VAL A 1 90 ? 14.749 9.455 -9.432 1.00 91.75 90 VAL A C 1
ATOM 660 O O . VAL A 1 90 ? 15.828 9.742 -8.910 1.00 91.75 90 VAL A O 1
ATOM 663 N N . SER A 1 91 ? 13.631 9.317 -8.725 1.00 87.06 91 SER A N 1
ATOM 664 C CA . SER A 1 91 ? 13.620 9.271 -7.265 1.00 87.06 91 SER A CA 1
ATOM 665 C C . SER A 1 91 ? 13.352 7.847 -6.809 1.00 87.06 91 SER A C 1
ATOM 667 O O . SER A 1 91 ? 12.277 7.298 -7.044 1.00 87.06 91 SER A O 1
ATOM 669 N N . VAL A 1 92 ? 14.323 7.263 -6.110 1.00 82.19 92 VAL A N 1
ATOM 670 C CA . VAL A 1 92 ? 14.138 6.000 -5.379 1.00 82.19 92 VAL A CA 1
ATOM 671 C C . VAL A 1 92 ? 13.869 6.243 -3.888 1.00 82.19 92 VAL A C 1
ATOM 673 O O . V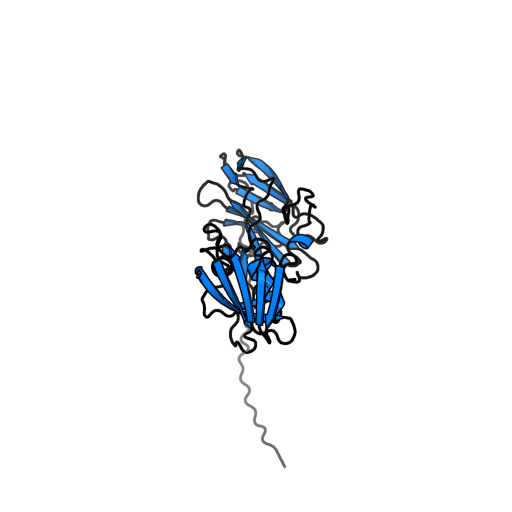AL A 1 92 ? 13.782 5.301 -3.111 1.00 82.19 92 VAL A O 1
ATOM 676 N N . THR A 1 93 ? 13.724 7.509 -3.473 1.00 78.38 93 THR A N 1
ATOM 677 C CA . THR A 1 93 ? 13.464 7.910 -2.078 1.00 78.38 93 THR A CA 1
ATOM 678 C C . THR A 1 93 ? 12.057 7.549 -1.607 1.00 78.38 93 THR A C 1
ATOM 680 O O . THR A 1 93 ? 11.869 7.169 -0.449 1.00 78.38 93 THR A O 1
ATOM 683 N N . PHE A 1 94 ? 11.078 7.700 -2.500 1.00 75.81 94 PHE A N 1
ATOM 684 C CA . PHE A 1 94 ? 9.649 7.527 -2.231 1.00 75.81 94 PHE A CA 1
ATOM 685 C C . PHE A 1 94 ? 9.068 6.491 -3.192 1.00 75.81 94 PHE A C 1
ATOM 687 O O . PHE A 1 94 ? 8.277 6.832 -4.078 1.00 75.81 94 PHE A O 1
ATOM 694 N N . PRO A 1 95 ? 9.538 5.236 -3.118 1.00 79.38 95 PRO A N 1
ATOM 695 C CA . PRO A 1 95 ? 8.976 4.211 -3.962 1.00 79.38 95 PRO A CA 1
ATOM 696 C C . PRO A 1 95 ? 7.542 3.941 -3.544 1.00 79.38 95 PRO A C 1
ATOM 698 O O . PRO A 1 95 ? 7.202 3.932 -2.360 1.00 79.38 95 PRO A O 1
ATOM 701 N N . GLU A 1 96 ? 6.701 3.643 -4.521 1.00 86.62 96 GLU A N 1
ATOM 702 C CA . GLU A 1 96 ? 5.342 3.254 -4.206 1.00 86.62 96 GLU A CA 1
ATOM 703 C C . GLU A 1 96 ? 5.179 1.748 -4.313 1.00 86.62 96 GLU A C 1
ATOM 705 O O . GLU A 1 96 ? 5.460 1.134 -5.343 1.00 86.62 96 GLU A O 1
ATOM 710 N N . VAL A 1 97 ? 4.694 1.158 -3.226 1.00 88.75 97 VAL A N 1
ATOM 711 C CA . VAL A 1 97 ? 4.373 -0.263 -3.160 1.00 88.75 97 VAL A CA 1
ATOM 712 C C . VAL A 1 97 ? 2.865 -0.406 -3.159 1.00 88.75 97 VAL A C 1
ATOM 714 O O . VAL A 1 97 ? 2.174 0.262 -2.393 1.00 88.75 97 VAL A O 1
ATOM 717 N N . TYR A 1 98 ? 2.354 -1.303 -3.990 1.00 90.88 98 TYR A N 1
ATOM 718 C CA . TYR A 1 98 ? 0.937 -1.623 -4.070 1.00 90.88 98 TYR A CA 1
ATOM 719 C C . TYR A 1 98 ? 0.720 -3.105 -3.798 1.00 90.88 98 TYR A C 1
ATOM 721 O O . TYR A 1 98 ? 1.521 -3.945 -4.206 1.00 90.88 98 TYR A O 1
ATOM 729 N N . ARG A 1 99 ? -0.393 -3.434 -3.144 1.00 92.19 99 ARG A N 1
ATOM 730 C CA . ARG A 1 99 ? -0.855 -4.799 -2.878 1.00 92.19 99 ARG A CA 1
ATOM 731 C C . ARG A 1 99 ? -2.125 -5.073 -3.669 1.00 92.19 99 ARG A C 1
ATOM 733 O O . ARG A 1 99 ? -3.114 -4.372 -3.487 1.00 92.19 99 ARG A O 1
ATOM 740 N N . ARG A 1 100 ? -2.143 -6.125 -4.491 1.00 92.44 100 ARG A N 1
ATOM 741 C CA . ARG A 1 100 ? -3.364 -6.541 -5.197 1.00 92.44 100 ARG A CA 1
ATOM 742 C C . ARG A 1 100 ? -4.262 -7.369 -4.293 1.00 92.44 100 ARG A C 1
ATOM 744 O O . ARG A 1 100 ? -3.970 -8.544 -4.117 1.00 92.44 100 ARG A O 1
ATOM 751 N N . PHE A 1 101 ? -5.322 -6.820 -3.724 1.00 92.00 101 PHE A N 1
ATOM 752 C CA . PHE A 1 101 ? -6.239 -7.514 -2.817 1.00 92.00 101 PHE A CA 1
ATOM 753 C C . PHE A 1 101 ? -7.670 -7.439 -3.354 1.00 92.00 101 PHE A C 1
ATOM 755 O O . PHE A 1 101 ? -8.081 -6.398 -3.845 1.00 92.00 101 PHE A O 1
ATOM 762 N N . ASP A 1 102 ? -8.395 -8.559 -3.333 1.00 90.69 102 ASP A N 1
ATOM 763 C CA . ASP A 1 102 ? -9.768 -8.657 -3.859 1.00 90.69 102 ASP A CA 1
ATOM 764 C C . ASP A 1 102 ? -9.962 -7.998 -5.245 1.00 90.69 102 ASP A C 1
ATOM 766 O O . ASP A 1 102 ? -10.831 -7.164 -5.486 1.00 90.69 102 ASP A O 1
ATOM 770 N N . GLY A 1 103 ? -9.041 -8.301 -6.166 1.00 89.06 103 GLY A N 1
ATOM 771 C CA . GLY A 1 103 ? -9.059 -7.775 -7.532 1.00 89.06 103 GLY A CA 1
ATOM 772 C C . GLY A 1 103 ? -8.573 -6.330 -7.704 1.00 89.06 103 GLY A C 1
ATOM 773 O O . GLY A 1 103 ? -8.279 -5.967 -8.840 1.00 89.06 103 GLY A O 1
ATOM 774 N N . ARG A 1 104 ? -8.405 -5.555 -6.625 1.00 88.62 104 ARG A N 1
ATOM 775 C CA . ARG A 1 104 ? -8.003 -4.137 -6.640 1.00 88.62 104 ARG A CA 1
ATOM 776 C C . ARG A 1 104 ? -6.564 -3.940 -6.179 1.00 88.62 104 ARG A C 1
ATOM 778 O O . ARG A 1 104 ? -6.014 -4.784 -5.475 1.00 88.62 104 ARG A O 1
ATOM 785 N N . TRP A 1 105 ? -5.955 -2.819 -6.543 1.00 90.19 105 TRP A N 1
ATOM 786 C CA . TRP A 1 105 ? -4.610 -2.449 -6.108 1.00 90.19 105 TRP A CA 1
ATOM 787 C C . TRP A 1 105 ? -4.654 -1.400 -5.003 1.00 90.19 105 TRP A C 1
ATOM 789 O O . TRP A 1 105 ? -5.152 -0.299 -5.200 1.00 90.19 105 TRP A O 1
ATOM 799 N N . PHE A 1 106 ? -4.081 -1.748 -3.854 1.00 88.81 106 PHE A N 1
ATOM 800 C CA . PHE A 1 106 ? -4.015 -0.885 -2.686 1.00 88.81 106 PHE A CA 1
ATOM 801 C C . PHE A 1 106 ? -2.623 -0.309 -2.541 1.00 88.81 106 PHE A C 1
ATOM 803 O O . PHE A 1 106 ? -1.678 -1.063 -2.295 1.00 88.81 106 PHE A O 1
ATOM 810 N N . ARG A 1 107 ? -2.495 1.016 -2.654 1.00 87.00 107 ARG A N 1
ATOM 811 C CA . ARG A 1 107 ? -1.264 1.707 -2.274 1.00 87.00 107 ARG A CA 1
ATOM 812 C C . ARG A 1 107 ? -0.980 1.422 -0.807 1.00 87.00 107 ARG A C 1
ATOM 814 O O . ARG A 1 107 ? -1.808 1.676 0.065 1.00 87.00 107 ARG A O 1
ATOM 821 N N . LEU A 1 108 ? 0.199 0.890 -0.535 1.00 85.81 108 LEU A N 1
ATOM 822 C CA . LEU A 1 108 ? 0.663 0.694 0.822 1.00 85.81 108 LEU A CA 1
ATOM 823 C C . LEU A 1 108 ? 1.242 2.013 1.338 1.00 85.81 108 LEU A C 1
ATOM 825 O O . LEU A 1 108 ? 1.851 2.761 0.568 1.00 85.81 108 LEU A O 1
ATOM 829 N N . PRO A 1 109 ? 1.045 2.322 2.627 1.00 74.81 109 PRO A N 1
ATOM 830 C CA . PRO A 1 109 ? 1.591 3.526 3.223 1.00 74.81 109 PRO A CA 1
ATOM 831 C C . PRO A 1 109 ? 3.104 3.582 3.016 1.00 74.81 109 PRO A C 1
ATOM 833 O O . PRO A 1 109 ? 3.839 2.693 3.452 1.00 74.81 109 PRO A O 1
ATOM 836 N N . ASP A 1 110 ? 3.517 4.633 2.312 1.00 63.47 110 ASP A N 1
ATOM 837 C CA . ASP A 1 110 ? 4.893 4.881 1.905 1.00 63.47 110 ASP A CA 1
ATOM 838 C C . ASP A 1 110 ? 5.782 5.009 3.148 1.00 63.47 110 ASP A C 1
ATOM 840 O O . ASP A 1 110 ? 5.443 5.704 4.115 1.00 63.47 110 ASP A O 1
ATOM 844 N N . ARG A 1 111 ? 6.914 4.308 3.138 1.00 61.88 111 ARG A N 1
ATOM 845 C CA . ARG A 1 111 ? 7.978 4.535 4.105 1.00 61.88 111 ARG A CA 1
ATOM 846 C C . ARG A 1 111 ? 9.220 4.902 3.334 1.00 61.88 111 ARG A C 1
ATOM 848 O O . ARG A 1 111 ? 9.685 4.147 2.487 1.00 61.88 111 ARG A O 1
ATOM 855 N N . ARG A 1 112 ? 9.738 6.071 3.700 1.00 59.56 112 ARG A N 1
ATOM 856 C CA . ARG A 1 112 ? 10.970 6.638 3.178 1.00 59.56 112 ARG A CA 1
ATOM 857 C C . ARG A 1 112 ? 12.045 5.559 3.157 1.00 59.56 112 ARG A C 1
ATOM 859 O O . ARG A 1 112 ? 12.348 4.977 4.198 1.00 59.56 112 ARG A O 1
ATOM 866 N N . GLN A 1 113 ? 12.622 5.309 1.989 1.00 58.12 113 GLN A N 1
ATOM 867 C CA . GLN A 1 113 ? 13.883 4.591 1.953 1.00 58.12 113 GLN A CA 1
ATOM 868 C C . GLN A 1 113 ? 14.958 5.559 2.428 1.00 58.12 113 GLN A C 1
ATOM 870 O O . GLN A 1 113 ? 15.273 6.526 1.737 1.00 58.12 113 GLN A O 1
ATOM 875 N N . ASP A 1 114 ? 15.542 5.300 3.598 1.00 55.16 114 ASP A N 1
ATOM 876 C CA . ASP A 1 114 ? 16.630 6.129 4.134 1.00 55.16 114 ASP A CA 1
ATOM 877 C C . ASP A 1 114 ? 17.883 6.115 3.236 1.00 55.16 114 ASP A C 1
ATOM 879 O O . ASP A 1 114 ? 18.758 6.969 3.373 1.00 55.16 114 ASP A O 1
ATOM 883 N N . GLN A 1 115 ? 17.954 5.183 2.278 1.00 53.69 115 GLN A N 1
ATOM 884 C CA . GLN A 1 115 ? 19.052 5.053 1.317 1.00 53.69 115 GLN A CA 1
ATOM 885 C C . GLN A 1 115 ? 18.690 5.460 -0.118 1.00 53.69 115 GLN A C 1
ATOM 887 O O . GLN A 1 115 ? 19.560 5.462 -0.988 1.00 53.69 115 GLN A O 1
ATOM 892 N N . GLY A 1 116 ? 17.434 5.824 -0.383 1.00 59.59 116 GLY A N 1
ATOM 893 C CA . GLY A 1 116 ? 17.016 6.237 -1.715 1.00 59.59 116 GLY A CA 1
ATOM 894 C C . GLY A 1 116 ? 17.287 7.722 -1.920 1.00 59.59 116 GLY A C 1
ATOM 895 O O . GLY A 1 116 ? 16.617 8.554 -1.317 1.00 59.59 116 GLY A O 1
ATOM 896 N N . GLY A 1 117 ? 18.270 8.076 -2.744 1.00 74.56 117 GLY A N 1
ATOM 897 C CA . GLY A 1 117 ? 18.473 9.446 -3.223 1.00 74.56 117 GLY A CA 1
ATOM 898 C C . GLY A 1 117 ? 17.756 9.708 -4.548 1.00 74.56 117 GLY A C 1
ATOM 899 O O . GLY A 1 117 ? 17.104 8.831 -5.117 1.00 74.56 117 GLY A O 1
ATOM 900 N N . GLU A 1 118 ? 17.922 10.919 -5.068 1.00 88.19 118 GLU A N 1
ATOM 901 C CA . GLU A 1 118 ? 17.751 11.152 -6.501 1.00 88.19 118 GLU A CA 1
ATOM 902 C C . GLU A 1 118 ? 18.930 10.517 -7.244 1.00 88.19 118 GLU A C 1
ATOM 904 O O . GLU A 1 118 ? 20.072 10.611 -6.788 1.00 88.19 118 GLU A O 1
ATOM 909 N N . ALA A 1 119 ? 18.664 9.890 -8.384 1.00 90.38 119 ALA A N 1
ATOM 910 C CA . ALA A 1 119 ? 19.694 9.373 -9.273 1.00 90.38 119 ALA A CA 1
ATOM 911 C C . ALA A 1 119 ? 19.497 9.930 -10.683 1.00 90.38 119 ALA A C 1
ATOM 913 O O . ALA A 1 119 ? 18.368 10.091 -11.144 1.00 90.38 119 ALA A O 1
ATOM 914 N N . GLU A 1 120 ? 20.599 10.207 -11.373 1.00 95.06 120 GLU A N 1
ATOM 915 C CA . GLU A 1 120 ? 20.590 10.465 -12.811 1.00 95.06 120 GLU A CA 1
ATOM 916 C C . GLU A 1 120 ? 21.092 9.206 -13.513 1.00 95.06 120 GLU A C 1
ATOM 918 O O . GLU A 1 120 ? 22.150 8.688 -13.159 1.00 95.06 120 GLU A O 1
ATOM 923 N N . LEU A 1 121 ? 20.328 8.701 -14.479 1.00 95.50 121 LEU A N 1
ATOM 924 C CA . LEU A 1 121 ? 20.694 7.534 -15.276 1.00 95.50 121 LEU A CA 1
ATOM 925 C C . LEU A 1 121 ? 20.852 7.968 -16.719 1.00 95.50 121 LEU A C 1
ATOM 927 O O . LEU A 1 121 ? 19.880 8.355 -17.364 1.00 95.50 121 LEU A O 1
ATOM 931 N N . SER A 1 122 ? 22.071 7.913 -17.237 1.00 97.12 122 SER A N 1
ATOM 932 C CA . SER A 1 122 ? 22.362 8.112 -18.654 1.00 97.12 122 SER A CA 1
ATOM 933 C C . SER A 1 122 ? 21.762 6.983 -19.493 1.00 97.12 122 SER A C 1
ATOM 935 O O . SER A 1 122 ? 21.362 5.941 -18.975 1.00 97.12 122 SER A O 1
ATOM 937 N N . ALA A 1 123 ? 21.697 7.187 -20.808 1.00 96.25 123 ALA A N 1
ATOM 938 C CA . ALA A 1 123 ? 21.238 6.160 -21.739 1.00 96.25 123 ALA A CA 1
ATOM 939 C C . ALA A 1 123 ? 22.062 4.867 -21.588 1.00 96.25 123 ALA A C 1
ATOM 941 O O . ALA A 1 123 ? 23.290 4.897 -21.688 1.00 96.25 123 ALA A O 1
ATOM 942 N N . GLY A 1 124 ? 21.382 3.744 -21.364 1.00 95.56 124 GLY A N 1
ATOM 943 C CA . GLY A 1 124 ? 21.979 2.428 -21.144 1.00 95.56 124 GLY A CA 1
ATOM 944 C C . GLY A 1 124 ? 22.510 2.178 -19.728 1.00 95.56 124 GLY A C 1
ATOM 945 O O . GLY A 1 124 ? 23.022 1.089 -19.474 1.00 95.56 124 GLY A O 1
ATOM 946 N N . GLU A 1 125 ? 22.417 3.143 -18.807 1.00 96.88 125 GLU A N 1
ATOM 947 C CA . GLU A 1 125 ? 22.786 2.927 -17.405 1.00 96.88 125 GLU A CA 1
ATOM 948 C C . GLU A 1 125 ? 21.674 2.215 -16.627 1.00 96.88 125 GLU A C 1
ATOM 950 O O . GLU A 1 125 ? 20.490 2.269 -16.971 1.00 96.88 125 GLU A O 1
ATOM 955 N N . SER A 1 126 ? 22.074 1.552 -15.542 1.00 95.44 126 SER A N 1
ATOM 956 C CA . SER A 1 126 ? 21.171 0.818 -14.662 1.00 95.44 126 SER A CA 1
ATOM 957 C C . SER A 1 126 ? 21.462 1.108 -13.195 1.00 95.44 126 SER A C 1
ATOM 959 O O . SER A 1 126 ? 22.628 1.218 -12.807 1.00 95.44 126 SER A O 1
ATOM 961 N N . LEU A 1 127 ? 20.423 1.130 -12.365 1.00 93.12 127 LEU A N 1
ATOM 962 C CA . LEU A 1 127 ? 20.522 1.255 -10.914 1.00 93.12 127 LEU A CA 1
ATOM 963 C C . LEU A 1 127 ? 19.857 0.062 -10.235 1.00 93.12 127 LEU A C 1
ATOM 965 O O . LEU A 1 127 ? 18.681 -0.207 -10.461 1.00 93.12 127 LEU A O 1
ATOM 969 N N . ARG A 1 128 ? 20.592 -0.621 -9.357 1.00 91.75 128 ARG A N 1
ATOM 970 C CA . ARG A 1 128 ? 20.076 -1.746 -8.572 1.00 91.75 128 ARG A CA 1
ATOM 971 C C . ARG A 1 128 ? 19.819 -1.324 -7.130 1.00 91.75 128 ARG A C 1
ATOM 973 O O . ARG A 1 128 ? 20.690 -0.716 -6.512 1.00 91.75 128 ARG A O 1
ATOM 980 N N . PHE A 1 129 ? 18.666 -1.690 -6.583 1.00 85.94 129 PHE A N 1
ATOM 981 C CA . PHE A 1 129 ? 18.294 -1.407 -5.195 1.00 85.94 129 PHE A CA 1
ATOM 982 C C . PHE A 1 129 ? 17.351 -2.483 -4.639 1.00 85.94 129 PHE A C 1
ATOM 984 O O . PHE A 1 129 ? 16.773 -3.281 -5.378 1.00 85.94 129 PHE A O 1
ATOM 991 N N . GLY A 1 130 ? 17.220 -2.528 -3.314 1.00 83.50 130 GLY A N 1
ATOM 992 C CA . GLY A 1 130 ? 16.289 -3.407 -2.611 1.00 83.50 130 GLY A CA 1
ATOM 993 C C . GLY A 1 130 ? 15.113 -2.629 -2.037 1.00 83.50 130 GLY A C 1
ATOM 994 O O . GLY A 1 130 ? 15.265 -1.489 -1.608 1.00 83.50 130 GLY A O 1
ATOM 995 N N . LEU A 1 131 ? 13.945 -3.258 -1.986 1.00 77.69 131 LEU A N 1
ATOM 996 C CA . LEU A 1 131 ? 12.850 -2.834 -1.129 1.00 77.69 131 LEU A CA 1
ATOM 997 C C . LEU A 1 131 ? 13.224 -3.183 0.313 1.00 77.69 131 LEU A C 1
ATOM 999 O O . LEU A 1 131 ? 13.033 -4.315 0.759 1.00 77.69 131 LEU A O 1
ATOM 1003 N N . THR A 1 132 ? 13.778 -2.205 1.022 1.00 64.56 132 THR A N 1
ATOM 1004 C CA . THR A 1 132 ? 14.045 -2.298 2.456 1.00 64.56 132 THR A CA 1
ATOM 1005 C C . THR A 1 132 ? 12.870 -1.709 3.225 1.00 64.56 132 THR A C 1
ATOM 1007 O O . THR A 1 132 ? 12.318 -0.667 2.869 1.00 64.56 132 THR A O 1
ATOM 1010 N N . ASN A 1 133 ? 12.445 -2.383 4.291 1.00 55.00 133 ASN A N 1
ATOM 1011 C CA . ASN A 1 133 ? 11.430 -1.842 5.186 1.00 55.00 133 ASN A CA 1
ATOM 1012 C C . ASN A 1 133 ? 12.114 -1.126 6.349 1.00 55.00 133 ASN A C 1
ATOM 1014 O O . ASN A 1 133 ? 12.419 -1.748 7.368 1.00 55.00 133 ASN A O 1
ATOM 1018 N N . ALA A 1 134 ? 12.328 0.182 6.209 1.00 49.00 134 ALA A N 1
ATOM 1019 C CA . ALA A 1 134 ? 12.705 1.046 7.323 1.00 49.00 134 ALA A CA 1
ATOM 1020 C C . ALA A 1 134 ? 11.492 1.209 8.261 1.00 49.00 134 ALA A C 1
ATOM 1022 O O . ALA A 1 134 ? 10.721 2.174 8.212 1.00 49.00 134 ALA A O 1
ATOM 1023 N N . ALA A 1 135 ? 11.245 0.194 9.089 1.00 40.56 135 ALA A N 1
ATOM 1024 C CA . ALA A 1 135 ? 10.164 0.194 10.060 1.00 40.56 135 ALA A CA 1
ATOM 1025 C C . ALA A 1 135 ? 10.641 0.493 11.485 1.00 40.56 135 ALA A C 1
ATOM 1027 O O . ALA A 1 135 ? 10.408 -0.310 12.382 1.00 40.56 135 ALA A O 1
ATOM 1028 N N . GLY A 1 136 ? 11.219 1.670 11.735 1.00 36.59 136 GLY A N 1
ATOM 1029 C CA . GLY A 1 136 ? 11.401 2.142 13.110 1.00 36.59 136 GLY A CA 1
ATOM 1030 C C . GLY A 1 136 ? 12.288 3.382 13.258 1.00 36.59 136 GLY A C 1
ATOM 1031 O O . GLY A 1 136 ? 13.108 3.647 12.396 1.00 36.59 136 GLY A O 1
ATOM 1032 N N . PRO A 1 137 ? 12.150 4.150 14.356 1.00 34.47 137 PRO A N 1
ATOM 1033 C CA . PRO A 1 137 ? 13.044 5.259 14.709 1.00 34.47 137 PRO A CA 1
ATOM 1034 C C . PRO A 1 137 ? 14.389 4.797 15.307 1.00 34.47 137 PRO A C 1
ATOM 1036 O O . PRO A 1 137 ? 15.075 5.587 15.954 1.00 34.47 137 PRO A O 1
ATOM 1039 N N . THR A 1 138 ? 14.750 3.521 15.168 1.00 38.00 138 THR A N 1
ATOM 1040 C CA . THR A 1 138 ? 15.965 2.952 15.756 1.00 38.00 138 THR A CA 1
ATOM 1041 C C . THR A 1 138 ? 16.991 2.679 14.659 1.00 38.00 138 THR A C 1
ATOM 1043 O O . THR A 1 138 ? 16.692 1.852 13.807 1.00 38.00 138 THR A O 1
ATOM 1046 N N . PRO A 1 139 ? 18.205 3.262 14.728 1.00 38.91 139 PRO A N 1
ATOM 1047 C CA . PRO A 1 139 ? 19.327 3.020 13.801 1.00 38.91 139 PRO A CA 1
ATOM 1048 C C . PRO A 1 139 ? 19.863 1.573 13.756 1.00 38.91 139 PRO A C 1
ATOM 1050 O O . PRO A 1 139 ? 20.942 1.321 13.226 1.00 38.91 139 PRO A O 1
ATOM 1053 N N . GLU A 1 140 ? 19.152 0.622 14.360 1.00 39.00 140 GLU A N 1
ATOM 1054 C CA . GLU A 1 140 ? 19.392 -0.815 14.238 1.00 39.00 140 GLU A CA 1
ATOM 1055 C C . GLU A 1 140 ? 18.416 -1.362 13.184 1.00 39.00 140 GLU A C 1
ATOM 1057 O O . GLU A 1 140 ? 17.488 -2.120 13.471 1.00 39.00 140 GLU A O 1
ATOM 1062 N N . ASP A 1 141 ? 18.599 -0.881 11.954 1.00 41.78 141 ASP A N 1
ATOM 1063 C CA . ASP A 1 141 ? 17.802 -1.200 10.775 1.00 41.78 141 ASP A CA 1
ATOM 1064 C C . ASP A 1 141 ? 18.044 -2.648 10.342 1.00 41.78 141 ASP A C 1
ATOM 1066 O O . ASP A 1 141 ? 18.969 -2.980 9.599 1.00 41.78 141 ASP A O 1
ATOM 1070 N N . VAL A 1 142 ? 17.200 -3.542 10.848 1.00 45.22 142 VAL A N 1
ATOM 1071 C CA . VAL A 1 142 ? 17.082 -4.905 10.336 1.00 45.22 142 VAL A CA 1
ATOM 1072 C C . VAL A 1 142 ? 16.610 -4.815 8.885 1.00 45.22 142 VAL A C 1
ATOM 1074 O O . VAL A 1 142 ? 15.544 -4.270 8.605 1.00 45.22 142 VAL A O 1
ATOM 1077 N N . ASP A 1 143 ? 17.396 -5.384 7.974 1.00 48.41 143 ASP A N 1
ATOM 1078 C CA . ASP A 1 143 ? 17.012 -5.669 6.593 1.00 48.41 143 ASP A CA 1
ATOM 1079 C C . ASP A 1 143 ? 15.850 -6.678 6.611 1.00 48.41 143 ASP A C 1
ATOM 1081 O O . ASP A 1 143 ? 16.021 -7.901 6.623 1.00 48.41 143 ASP A O 1
ATOM 1085 N N . TRP A 1 144 ? 14.630 -6.176 6.800 1.00 50.81 144 TRP A N 1
ATOM 1086 C CA . TRP A 1 144 ? 13.445 -7.015 6.788 1.00 50.81 144 TRP A CA 1
ATOM 1087 C C . TRP A 1 144 ? 13.143 -7.362 5.336 1.00 50.81 144 TRP A C 1
ATOM 1089 O O . TRP A 1 144 ? 12.709 -6.498 4.575 1.00 50.81 144 TRP A O 1
ATOM 1099 N N . GLY A 1 145 ? 13.305 -8.638 4.982 1.00 56.56 145 GLY A N 1
ATOM 1100 C CA . GLY A 1 145 ? 12.836 -9.162 3.705 1.00 56.56 145 GLY A CA 1
ATOM 1101 C C . GLY A 1 145 ? 11.388 -8.787 3.393 1.00 56.56 145 GLY A C 1
ATOM 1102 O O . GLY A 1 145 ? 10.566 -8.561 4.295 1.00 56.56 145 GLY A O 1
ATOM 1103 N N . ALA A 1 146 ? 11.067 -8.735 2.100 1.00 59.16 146 ALA A N 1
ATOM 1104 C CA . ALA A 1 146 ? 9.805 -8.197 1.601 1.00 59.16 146 ALA A CA 1
ATOM 1105 C C . ALA A 1 146 ? 8.583 -8.908 2.204 1.00 59.16 146 ALA A C 1
ATOM 1107 O O . ALA A 1 146 ? 7.582 -8.263 2.509 1.00 59.16 146 ALA A O 1
ATOM 1108 N N . GLY A 1 147 ? 8.669 -10.212 2.478 1.00 58.25 147 GLY A N 1
ATOM 1109 C CA . GLY A 1 147 ? 7.572 -10.948 3.108 1.00 58.25 147 GLY A CA 1
ATOM 1110 C C . GLY A 1 147 ? 7.407 -10.702 4.604 1.00 58.25 147 GLY A C 1
ATOM 1111 O O . GLY A 1 147 ? 6.282 -10.692 5.093 1.00 58.25 147 GLY A O 1
ATOM 1112 N N . LYS A 1 148 ? 8.471 -10.405 5.355 1.00 69.38 148 LYS A N 1
ATOM 1113 C CA . LYS A 1 148 ? 8.325 -9.954 6.755 1.00 69.38 148 LYS A CA 1
ATOM 1114 C C . LYS A 1 148 ? 7.726 -8.546 6.835 1.00 69.38 148 LYS A C 1
ATOM 1116 O O . LYS A 1 148 ? 7.012 -8.200 7.785 1.00 69.38 148 LYS A O 1
ATOM 1121 N N . ALA A 1 149 ? 8.030 -7.718 5.842 1.00 72.19 149 ALA A N 1
ATOM 1122 C CA . ALA A 1 149 ? 7.546 -6.351 5.749 1.00 72.19 149 ALA A CA 1
ATOM 1123 C C . ALA A 1 149 ? 6.084 -6.261 5.298 1.00 72.19 149 ALA A C 1
ATOM 1125 O O . ALA A 1 149 ? 5.310 -5.515 5.898 1.00 72.19 149 ALA A O 1
ATOM 1126 N N . TYR A 1 150 ? 5.702 -7.049 4.298 1.00 78.69 150 TYR A N 1
ATOM 1127 C CA . TYR A 1 150 ? 4.429 -6.899 3.600 1.00 78.69 150 TYR A CA 1
ATOM 1128 C C . TYR A 1 150 ? 3.562 -8.158 3.609 1.00 78.69 150 TYR A C 1
ATOM 1130 O O . TYR A 1 150 ? 2.469 -8.124 3.072 1.00 78.69 150 TYR A O 1
ATOM 1138 N N . GLY A 1 151 ? 3.987 -9.249 4.247 1.00 87.44 151 GLY A N 1
ATOM 1139 C CA . GLY A 1 151 ? 3.235 -10.503 4.223 1.00 87.44 151 GLY A CA 1
ATOM 1140 C C . GLY A 1 151 ? 3.179 -11.133 2.830 1.00 87.44 151 GLY A C 1
ATOM 1141 O O . GLY A 1 151 ? 3.827 -10.682 1.881 1.00 87.44 151 GLY A O 1
ATOM 1142 N N . ALA A 1 152 ? 2.407 -12.211 2.712 1.00 92.12 152 ALA A N 1
ATOM 1143 C CA . ALA A 1 152 ? 2.203 -12.891 1.441 1.00 92.12 152 ALA A CA 1
ATOM 1144 C C . ALA A 1 152 ? 1.196 -12.179 0.523 1.00 92.12 152 ALA A C 1
ATOM 1146 O O . ALA A 1 152 ? 0.182 -11.607 0.949 1.00 92.12 152 ALA A O 1
ATOM 1147 N N . GLY A 1 153 ? 1.430 -12.288 -0.783 1.00 94.06 153 GLY A N 1
ATOM 1148 C CA . GLY A 1 153 ? 0.514 -11.781 -1.795 1.00 94.06 153 GLY A CA 1
ATOM 1149 C C . GLY A 1 153 ? 1.188 -11.327 -3.074 1.00 94.06 153 GLY A C 1
ATOM 1150 O O . GLY A 1 153 ? 2.364 -11.582 -3.319 1.00 94.06 153 GLY A O 1
ATOM 1151 N N . GLN A 1 154 ? 0.402 -10.650 -3.903 1.00 94.62 154 GLN A N 1
ATOM 1152 C CA . GLN A 1 154 ? 0.863 -10.059 -5.147 1.00 94.62 154 GLN A CA 1
ATOM 1153 C C . GLN A 1 154 ? 1.048 -8.557 -4.979 1.00 94.62 154 GLN A C 1
ATOM 1155 O O . GLN A 1 154 ? 0.152 -7.861 -4.495 1.00 94.62 154 GLN A O 1
ATOM 1160 N N . PHE A 1 155 ? 2.200 -8.075 -5.421 1.00 93.50 155 PHE A N 1
ATOM 1161 C CA . PHE A 1 155 ? 2.640 -6.708 -5.238 1.00 93.50 155 PHE A CA 1
ATOM 1162 C C . PHE A 1 155 ? 3.063 -6.079 -6.560 1.00 93.50 155 PHE A C 1
ATOM 1164 O O . PHE A 1 155 ? 3.399 -6.770 -7.528 1.00 93.50 155 PHE A O 1
ATOM 1171 N N . ALA A 1 156 ? 3.039 -4.754 -6.577 1.00 93.44 156 ALA A N 1
ATOM 1172 C CA . ALA A 1 156 ? 3.668 -3.934 -7.590 1.00 93.44 156 ALA A CA 1
ATOM 1173 C C . ALA A 1 156 ? 4.544 -2.896 -6.891 1.00 93.44 156 ALA A C 1
ATOM 1175 O O . ALA A 1 156 ? 4.175 -2.375 -5.840 1.00 93.44 156 ALA A O 1
ATOM 1176 N N . TYR A 1 157 ? 5.705 -2.629 -7.465 1.00 91.94 157 TYR A N 1
ATOM 1177 C CA . TYR A 1 157 ? 6.639 -1.615 -7.012 1.00 91.94 157 TYR A CA 1
ATOM 1178 C C . TYR A 1 157 ? 6.853 -0.635 -8.155 1.00 91.94 157 TYR A C 1
ATOM 1180 O O . TYR A 1 157 ? 7.117 -1.066 -9.279 1.00 91.94 157 TYR A O 1
ATOM 1188 N N . ALA A 1 158 ? 6.741 0.657 -7.871 1.00 91.06 158 ALA A N 1
ATOM 1189 C CA . ALA A 1 158 ? 6.902 1.712 -8.856 1.00 91.06 158 ALA A CA 1
ATOM 1190 C C . ALA A 1 158 ? 7.987 2.709 -8.456 1.00 91.06 158 ALA A C 1
ATOM 1192 O O . ALA A 1 158 ? 8.082 3.124 -7.297 1.00 91.06 158 ALA A O 1
ATOM 1193 N N . VAL A 1 159 ? 8.769 3.113 -9.456 1.00 90.12 159 VAL A N 1
ATOM 1194 C CA . VAL A 1 159 ? 9.732 4.212 -9.370 1.00 90.12 159 VAL A CA 1
ATOM 1195 C C . VAL A 1 159 ? 9.264 5.367 -10.238 1.00 90.12 159 VAL A C 1
ATOM 1197 O O . VAL A 1 159 ? 8.787 5.170 -11.358 1.00 90.12 159 VAL A O 1
ATOM 1200 N N . TRP A 1 160 ? 9.447 6.571 -9.708 1.00 86.06 160 TRP A N 1
ATOM 1201 C CA . TRP A 1 160 ? 9.075 7.818 -10.350 1.00 86.06 160 TRP A CA 1
ATOM 1202 C C . TRP A 1 160 ? 10.279 8.469 -11.015 1.00 86.06 160 TRP A C 1
ATOM 1204 O O . TRP A 1 160 ? 11.345 8.601 -10.404 1.00 86.06 160 TRP A O 1
ATOM 1214 N N . SER A 1 161 ? 10.076 8.924 -12.246 1.00 87.56 161 SER A N 1
ATOM 1215 C CA . SER A 1 161 ? 10.944 9.906 -12.886 1.00 87.56 161 SER A CA 1
ATOM 1216 C C . SER A 1 161 ? 10.500 11.321 -12.500 1.00 87.56 161 SER A C 1
ATOM 1218 O O . SER A 1 161 ? 9.326 11.562 -12.220 1.00 87.56 161 SER A O 1
ATOM 1220 N N . TYR A 1 162 ? 11.432 12.272 -12.476 1.00 87.81 162 TYR A N 1
ATOM 1221 C CA . TYR A 1 162 ? 11.116 13.703 -12.362 1.00 87.81 162 TYR A CA 1
ATOM 1222 C C . TYR A 1 162 ? 10.566 14.271 -13.672 1.00 87.81 162 TYR A C 1
ATOM 1224 O O . TYR A 1 162 ? 9.953 15.339 -13.695 1.00 87.81 162 TYR A O 1
ATOM 1232 N N . GLU A 1 163 ? 10.810 13.573 -14.773 1.00 85.69 163 GLU A N 1
ATOM 1233 C CA . GLU A 1 163 ? 10.145 13.789 -16.037 1.00 85.69 163 GLU A CA 1
ATOM 1234 C C . GLU A 1 163 ? 8.666 13.393 -15.902 1.00 85.69 163 GLU A C 1
ATOM 1236 O O . GLU A 1 163 ? 8.368 12.320 -15.371 1.00 85.69 163 GLU A O 1
ATOM 1241 N N . PRO A 1 164 ? 7.733 14.241 -16.372 1.00 75.50 164 PRO A N 1
ATOM 1242 C CA . PRO A 1 164 ? 6.324 13.882 -16.388 1.00 75.50 164 PRO A CA 1
ATOM 1243 C C . PRO A 1 164 ? 6.124 12.599 -17.205 1.00 75.50 164 PRO A C 1
ATOM 1245 O O . PRO A 1 164 ? 6.844 12.357 -18.176 1.00 75.50 164 PRO A O 1
ATOM 1248 N N . ASP A 1 165 ? 5.147 11.799 -16.784 1.00 76.44 165 ASP A N 1
ATOM 1249 C CA . ASP A 1 165 ? 4.622 10.652 -17.533 1.00 76.44 165 ASP A CA 1
ATOM 1250 C C . ASP A 1 165 ? 5.598 9.471 -17.708 1.00 76.44 165 ASP A C 1
ATOM 1252 O O . ASP A 1 165 ? 5.433 8.649 -18.603 1.00 76.44 165 ASP A O 1
ATOM 1256 N N . ILE A 1 166 ? 6.623 9.356 -16.853 1.00 85.00 166 ILE A N 1
ATOM 1257 C CA . ILE A 1 166 ? 7.503 8.177 -16.827 1.00 85.00 166 ILE A CA 1
ATOM 1258 C C . ILE A 1 166 ? 7.450 7.521 -15.449 1.00 85.00 166 ILE A C 1
ATOM 1260 O O . ILE A 1 166 ? 8.009 8.025 -14.467 1.00 85.00 166 ILE A O 1
ATOM 1264 N N . ARG A 1 167 ? 6.800 6.357 -15.385 1.00 89.88 167 ARG A N 1
ATOM 1265 C CA . ARG A 1 167 ? 6.792 5.486 -14.204 1.00 89.88 167 ARG A CA 1
ATOM 1266 C C . ARG A 1 167 ? 7.200 4.083 -14.605 1.00 89.88 167 ARG A C 1
ATOM 1268 O O . ARG A 1 167 ? 6.569 3.481 -15.463 1.00 89.88 167 ARG A O 1
ATOM 1275 N N . ALA A 1 168 ? 8.215 3.546 -13.944 1.00 93.31 168 ALA A N 1
ATOM 1276 C CA . ALA A 1 168 ? 8.667 2.183 -14.182 1.00 93.31 168 ALA A CA 1
ATOM 1277 C C . ALA A 1 168 ? 8.107 1.258 -13.097 1.00 93.31 168 ALA A C 1
ATOM 1279 O O . ALA A 1 168 ? 8.306 1.511 -11.905 1.00 93.31 168 ALA A O 1
ATOM 1280 N N . VAL A 1 169 ? 7.409 0.194 -13.502 1.00 94.19 169 VAL A N 1
ATOM 1281 C CA . VAL A 1 169 ? 6.656 -0.689 -12.603 1.00 94.19 169 VAL A CA 1
ATOM 1282 C C . VAL A 1 169 ? 7.108 -2.143 -12.740 1.00 94.19 169 VAL A C 1
ATOM 1284 O O . VAL A 1 169 ? 7.113 -2.726 -13.826 1.00 94.19 169 VAL A O 1
ATOM 1287 N N . ALA A 1 170 ? 7.407 -2.761 -11.599 1.00 94.38 170 ALA A N 1
ATOM 1288 C CA . ALA A 1 170 ? 7.695 -4.184 -11.471 1.00 94.38 170 ALA A CA 1
ATOM 1289 C C . ALA A 1 170 ? 6.603 -4.875 -10.656 1.00 94.38 170 ALA A C 1
ATOM 1291 O O . ALA A 1 170 ? 6.234 -4.409 -9.578 1.00 94.38 170 ALA A O 1
ATOM 1292 N N . ARG A 1 171 ? 6.120 -6.029 -11.123 1.00 95.06 171 ARG A N 1
ATOM 1293 C CA . ARG A 1 171 ? 5.223 -6.897 -10.346 1.00 95.06 171 ARG A CA 1
ATOM 1294 C C . ARG A 1 171 ? 6.013 -8.044 -9.739 1.00 95.06 171 ARG A C 1
ATOM 1296 O O . ARG A 1 171 ? 6.963 -8.541 -10.336 1.00 95.06 171 ARG A O 1
ATOM 1303 N N . PHE A 1 172 ? 5.604 -8.481 -8.557 1.00 94.88 172 PHE A N 1
ATOM 1304 C CA . PHE A 1 172 ? 6.194 -9.637 -7.892 1.00 94.88 172 PHE A CA 1
ATOM 1305 C C . PHE A 1 172 ? 5.179 -10.305 -6.961 1.00 94.88 172 PHE A C 1
ATOM 1307 O O . PHE A 1 172 ? 4.150 -9.733 -6.603 1.00 94.88 172 PHE A O 1
ATOM 1314 N N . VAL A 1 173 ? 5.444 -11.555 -6.599 1.00 95.31 173 VAL A N 1
ATOM 1315 C CA . VAL A 1 173 ? 4.652 -12.330 -5.640 1.00 95.31 173 VAL A CA 1
ATOM 1316 C C . VAL A 1 173 ? 5.542 -12.728 -4.480 1.00 95.31 173 VAL A C 1
ATOM 1318 O O . VAL A 1 173 ? 6.671 -13.167 -4.687 1.00 95.31 173 VAL A O 1
ATOM 1321 N N . VAL A 1 174 ? 5.011 -12.621 -3.272 1.00 93.56 174 VAL A N 1
ATOM 1322 C CA . VAL A 1 174 ? 5.647 -13.111 -2.055 1.00 93.56 174 VAL A CA 1
ATOM 1323 C C . VAL A 1 174 ? 4.832 -14.277 -1.520 1.00 93.56 174 VAL A C 1
ATOM 1325 O O . VAL A 1 174 ? 3.632 -14.133 -1.274 1.00 93.56 174 VAL A O 1
ATOM 1328 N N . ASP A 1 175 ? 5.475 -15.428 -1.355 1.00 93.81 175 ASP A N 1
ATOM 1329 C CA . ASP A 1 175 ? 4.889 -16.566 -0.656 1.00 93.81 175 ASP A CA 1
ATOM 1330 C C . ASP A 1 175 ? 5.088 -16.427 0.858 1.00 93.81 175 ASP A C 1
ATOM 1332 O O . ASP A 1 175 ? 6.021 -15.783 1.339 1.00 93.81 175 ASP A O 1
ATOM 1336 N N . GLY A 1 176 ? 4.215 -17.078 1.618 1.00 90.94 176 GLY A N 1
ATOM 1337 C CA . GLY A 1 176 ? 4.272 -17.113 3.073 1.00 90.94 176 GLY A CA 1
ATOM 1338 C C . GLY A 1 176 ? 2.883 -17.008 3.678 1.00 90.94 176 GLY A C 1
ATOM 1339 O O . GLY A 1 176 ? 1.874 -17.247 3.009 1.00 90.94 176 GLY A O 1
ATOM 1340 N N . ASP A 1 177 ? 2.844 -16.608 4.942 1.00 90.00 177 ASP A N 1
ATOM 1341 C CA . ASP A 1 177 ? 1.591 -16.362 5.637 1.00 90.00 177 ASP A CA 1
ATOM 1342 C C . ASP A 1 177 ? 1.063 -14.946 5.344 1.00 90.00 177 ASP A C 1
ATOM 1344 O O . ASP A 1 177 ? 1.846 -13.994 5.205 1.00 90.00 177 ASP A O 1
ATOM 1348 N N . PRO A 1 178 ? -0.268 -14.768 5.260 1.00 86.81 178 PRO A N 1
ATOM 1349 C CA . PRO A 1 178 ? -0.872 -13.444 5.229 1.00 86.81 178 PRO A CA 1
ATOM 1350 C C . PRO A 1 178 ? -0.456 -12.622 6.449 1.00 86.81 178 PRO A C 1
ATOM 1352 O O . PRO A 1 178 ? -0.317 -13.150 7.557 1.00 86.81 178 PRO A O 1
ATOM 1355 N N . MET A 1 179 ? -0.317 -11.309 6.276 1.00 86.19 179 MET A N 1
ATOM 1356 C CA . MET A 1 179 ? -0.034 -10.440 7.407 1.00 86.19 179 MET A CA 1
ATOM 1357 C C . MET A 1 179 ? -1.199 -10.433 8.399 1.00 86.19 179 MET A C 1
ATOM 1359 O O . MET A 1 179 ? -2.364 -10.261 8.041 1.00 86.19 179 MET A O 1
ATOM 1363 N N . THR A 1 180 ? -0.875 -10.521 9.686 1.00 85.81 180 THR A N 1
ATOM 1364 C CA . THR A 1 180 ? -1.836 -10.261 10.757 1.00 85.81 180 THR A CA 1
ATOM 1365 C C . THR A 1 180 ? -1.668 -8.845 11.290 1.00 85.81 180 THR A C 1
ATOM 1367 O O . THR A 1 180 ? -0.573 -8.453 11.696 1.00 85.81 180 THR A O 1
ATOM 1370 N N . LEU A 1 181 ? -2.764 -8.092 11.355 1.00 85.69 181 LEU A N 1
ATOM 1371 C CA . LEU A 1 181 ? -2.777 -6.785 12.006 1.00 85.69 181 LEU A CA 1
ATOM 1372 C C . LEU A 1 181 ? -2.806 -6.943 13.532 1.00 85.69 181 LEU A C 1
ATOM 1374 O O . LEU A 1 181 ? -3.747 -7.526 14.077 1.00 85.69 181 LEU A O 1
ATOM 1378 N N . ALA A 1 182 ? -1.803 -6.386 14.207 1.00 87.38 182 ALA A N 1
ATOM 1379 C CA . ALA A 1 182 ? -1.758 -6.266 15.660 1.00 87.38 182 ALA A CA 1
ATOM 1380 C C . ALA A 1 182 ? -1.981 -4.804 16.091 1.00 87.38 182 ALA A C 1
ATOM 1382 O O . ALA A 1 182 ? -1.535 -3.892 15.374 1.00 87.38 182 ALA A O 1
ATOM 1383 N N . PRO A 1 183 ? -2.598 -4.568 17.268 1.00 85.75 183 PRO A N 1
ATOM 1384 C CA . PRO A 1 183 ? -2.692 -3.229 17.841 1.00 85.75 183 PRO A CA 1
ATOM 1385 C C . PRO A 1 183 ? -1.317 -2.541 17.942 1.00 85.75 183 PRO A C 1
ATOM 1387 O O . PRO A 1 183 ? -0.286 -3.225 18.005 1.00 85.75 183 PRO A O 1
ATOM 1390 N N . PRO A 1 184 ? -1.260 -1.199 17.935 1.00 83.88 184 PRO A N 1
ATOM 1391 C CA . PRO A 1 184 ? -0.019 -0.480 18.205 1.00 83.88 184 PRO A CA 1
ATOM 1392 C C . PRO A 1 184 ? 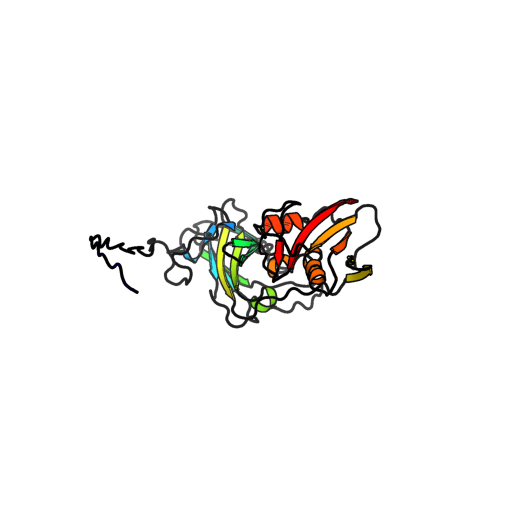0.494 -0.786 19.623 1.00 83.88 184 PRO A C 1
ATOM 1394 O O . PRO A 1 184 ? -0.277 -0.815 20.578 1.00 83.88 184 PRO A O 1
ATOM 1397 N N . GLY A 1 185 ? 1.797 -1.061 19.753 1.00 78.69 185 GLY A N 1
ATOM 1398 C CA . GLY A 1 185 ? 2.418 -1.460 21.027 1.00 78.69 185 GLY A CA 1
ATOM 1399 C C . GLY A 1 185 ? 2.784 -0.292 21.950 1.00 78.69 185 GLY A C 1
ATOM 1400 O O . GLY A 1 185 ? 3.075 -0.504 23.120 1.00 78.69 185 GLY A O 1
ATOM 1401 N N . ASP A 1 186 ? 2.761 0.929 21.426 1.00 77.31 186 ASP A N 1
ATOM 1402 C CA . ASP A 1 186 ? 3.150 2.201 22.046 1.00 77.31 186 ASP A CA 1
ATOM 1403 C C . ASP A 1 186 ? 1.934 3.052 22.466 1.00 77.31 186 ASP A C 1
ATOM 1405 O O . ASP A 1 186 ? 2.021 4.269 22.626 1.00 77.31 186 ASP A O 1
ATOM 1409 N N . ALA A 1 187 ? 0.771 2.420 22.629 1.00 83.19 187 ALA A N 1
ATOM 1410 C CA . ALA A 1 187 ? -0.476 3.096 22.951 1.00 83.19 187 ALA A CA 1
ATOM 1411 C C . ALA A 1 187 ? -0.844 2.982 24.434 1.00 83.19 187 ALA A C 1
ATOM 1413 O O . ALA A 1 187 ? -0.739 1.916 25.042 1.00 83.19 187 ALA A O 1
ATOM 1414 N N . THR A 1 188 ? -1.384 4.063 25.000 1.00 86.75 188 THR A N 1
ATOM 1415 C CA . THR A 1 188 ? -2.123 3.987 26.267 1.00 86.75 188 THR A CA 1
ATOM 1416 C C . THR A 1 188 ? -3.600 3.772 25.967 1.00 86.75 188 THR A C 1
ATOM 1418 O O . THR A 1 188 ? -4.182 4.517 25.179 1.00 86.75 188 THR A O 1
ATOM 1421 N N . THR A 1 189 ? -4.223 2.782 26.608 1.00 92.31 189 THR A N 1
ATOM 1422 C CA . THR A 1 189 ? -5.638 2.454 26.388 1.00 92.31 189 THR A CA 1
ATOM 1423 C C . THR A 1 189 ? -6.466 2.590 27.655 1.00 92.31 189 THR A C 1
ATOM 142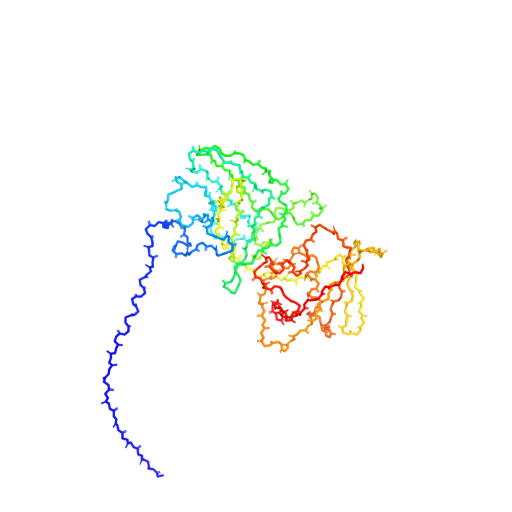5 O O . THR A 1 189 ? -6.089 2.053 28.696 1.00 92.31 189 THR A O 1
ATOM 1428 N N . THR A 1 190 ? -7.638 3.211 27.545 1.00 94.62 190 THR A N 1
ATOM 1429 C CA . THR A 1 190 ? -8.659 3.228 28.601 1.00 94.62 190 THR A CA 1
ATOM 1430 C C . THR A 1 190 ? -9.930 2.577 28.074 1.00 94.62 190 THR A C 1
ATOM 1432 O O . THR A 1 190 ? -10.421 2.961 27.017 1.00 94.62 190 THR A O 1
ATOM 1435 N N . ARG A 1 191 ? -10.479 1.594 28.798 1.00 95.50 191 ARG A N 1
ATOM 1436 C CA . ARG A 1 191 ? -11.731 0.920 28.421 1.00 95.50 191 ARG A CA 1
ATOM 1437 C C . ARG A 1 191 ? -12.898 1.438 29.255 1.00 95.50 191 ARG A C 1
ATOM 1439 O O . ARG A 1 191 ? -12.811 1.465 30.480 1.00 95.50 191 ARG A O 1
ATOM 1446 N N . SER A 1 192 ? -14.003 1.765 28.591 1.00 95.12 192 SER A N 1
ATOM 1447 C CA . SER A 1 192 ? -15.279 2.133 29.206 1.00 95.12 192 SER A CA 1
ATOM 1448 C C . SER A 1 192 ? -16.406 1.348 28.534 1.00 95.12 192 SER A C 1
ATOM 1450 O O . SER A 1 192 ? -16.841 1.675 27.434 1.00 95.12 192 SER A O 1
ATOM 1452 N N . GLY A 1 193 ? -16.850 0.256 29.164 1.00 94.94 193 GLY A N 1
ATOM 1453 C CA . GLY A 1 193 ? -17.854 -0.634 28.574 1.00 94.94 193 GLY A CA 1
ATOM 1454 C C . GLY A 1 193 ? -17.378 -1.247 27.251 1.00 94.94 193 GLY A C 1
ATOM 1455 O O . GLY A 1 193 ? -16.392 -1.997 27.232 1.00 94.94 193 GLY A O 1
ATOM 1456 N N . SER A 1 194 ? -18.090 -0.935 26.163 1.00 95.44 194 SER A N 1
ATOM 1457 C CA . SER A 1 194 ? -17.767 -1.381 24.803 1.00 95.44 194 SER A CA 1
ATOM 1458 C C . SER A 1 194 ? -16.863 -0.428 24.022 1.00 95.44 194 SER A C 1
ATOM 1460 O O . SER A 1 194 ? -16.561 -0.685 22.855 1.00 95.44 194 SER A O 1
ATOM 1462 N N . GLU A 1 195 ? -16.399 0.645 24.657 1.00 97.00 195 GLU A N 1
ATOM 1463 C CA . GLU A 1 195 ? -15.526 1.631 24.038 1.00 97.00 195 GLU A CA 1
ATOM 1464 C C . GLU A 1 195 ? -14.092 1.504 24.553 1.00 97.00 195 GLU A C 1
ATOM 1466 O O . GLU A 1 195 ? -13.850 1.312 25.751 1.00 97.00 195 GLU A O 1
ATOM 1471 N N . ILE A 1 196 ? -13.133 1.650 23.643 1.00 96.25 196 ILE A N 1
ATOM 1472 C CA . ILE A 1 196 ? -11.718 1.819 23.966 1.00 96.25 196 ILE A CA 1
ATOM 1473 C C . ILE A 1 196 ? -11.284 3.200 23.488 1.00 96.25 196 ILE A C 1
ATOM 1475 O O . ILE A 1 196 ? -11.396 3.516 22.309 1.00 96.25 196 ILE A O 1
ATOM 1479 N N . GLU A 1 197 ? -10.752 4.012 24.395 1.00 95.62 197 GLU A N 1
ATOM 1480 C CA . GLU A 1 197 ? -9.984 5.201 24.041 1.00 95.62 197 GLU A CA 1
ATOM 1481 C C . GLU A 1 197 ? -8.504 4.821 23.934 1.00 95.62 197 GLU A C 1
ATOM 1483 O O . GLU A 1 197 ? -7.948 4.222 24.858 1.00 95.62 197 GLU A O 1
ATOM 1488 N N . VAL A 1 198 ? -7.869 5.170 22.820 1.00 93.25 198 VAL A N 1
ATOM 1489 C CA . VAL A 1 198 ? -6.460 4.917 22.521 1.00 93.25 198 VAL A CA 1
ATOM 1490 C C . VAL A 1 198 ? -5.748 6.255 22.377 1.00 93.25 198 VAL A C 1
ATOM 1492 O O . VAL A 1 198 ? -6.163 7.105 21.592 1.00 93.25 198 VAL A O 1
ATOM 1495 N N . ARG A 1 199 ? -4.656 6.443 23.116 1.00 90.81 199 ARG A N 1
ATOM 1496 C CA . ARG A 1 199 ? -3.793 7.626 23.024 1.00 90.81 199 ARG A CA 1
ATOM 1497 C C . ARG A 1 199 ? -2.422 7.207 22.524 1.00 90.81 199 ARG A C 1
ATOM 1499 O O . ARG A 1 199 ? -1.811 6.308 23.107 1.00 90.81 199 ARG A O 1
ATOM 1506 N N . GLY A 1 200 ? -1.948 7.857 21.464 1.00 81.19 200 GLY A N 1
ATOM 1507 C CA . GLY A 1 200 ? -0.579 7.658 20.987 1.00 81.19 200 GLY A CA 1
ATOM 1508 C C . GLY A 1 200 ? 0.436 8.214 21.977 1.00 81.19 200 GLY A C 1
ATOM 1509 O O . GLY A 1 200 ? 0.139 9.171 22.688 1.00 81.19 200 GLY A O 1
ATOM 1510 N N . GLU A 1 201 ? 1.647 7.655 22.010 1.00 71.69 201 GLU A N 1
ATOM 1511 C CA . GLU A 1 201 ? 2.720 8.081 22.928 1.00 71.69 201 GLU A CA 1
ATOM 1512 C C . GLU A 1 201 ? 2.990 9.596 22.870 1.00 71.69 201 GLU A C 1
ATOM 1514 O O . GLU A 1 201 ? 3.285 10.242 23.875 1.00 71.69 201 GLU A O 1
ATOM 1519 N N . ARG A 1 202 ? 2.860 10.183 21.675 1.00 66.94 202 ARG A N 1
ATOM 1520 C CA . ARG A 1 202 ? 3.098 11.612 21.434 1.00 66.94 202 ARG A CA 1
ATOM 1521 C C . ARG A 1 202 ? 1.863 12.489 21.618 1.00 66.94 202 ARG A C 1
ATOM 1523 O O . ARG A 1 202 ? 1.981 13.698 21.454 1.00 66.94 202 ARG A O 1
ATOM 1530 N N . PHE A 1 203 ? 0.704 11.919 21.949 1.00 75.44 203 PHE A N 1
ATOM 1531 C CA . PHE A 1 203 ? -0.499 12.702 22.196 1.00 75.44 203 PHE A CA 1
ATOM 1532 C C . PHE A 1 203 ? -0.258 13.678 23.353 1.00 75.44 203 PHE A C 1
ATOM 1534 O O . PHE A 1 203 ? 0.090 13.283 24.468 1.00 75.44 203 PHE A O 1
ATOM 1541 N N . ARG A 1 204 ? -0.450 14.968 23.079 1.00 72.94 204 ARG A N 1
ATOM 1542 C CA . ARG A 1 204 ? -0.457 16.028 24.083 1.00 72.94 204 ARG A CA 1
ATOM 1543 C C . ARG A 1 204 ? -1.789 16.739 23.983 1.00 72.94 204 ARG A C 1
ATOM 1545 O O . ARG A 1 204 ? -2.193 17.116 22.890 1.00 72.94 204 ARG A O 1
ATOM 1552 N N . GLU A 1 205 ? -2.436 16.932 25.123 1.00 67.56 205 GLU A N 1
ATOM 1553 C CA . GLU A 1 205 ? -3.635 17.759 25.233 1.00 67.56 205 GLU A CA 1
ATOM 1554 C C . GLU A 1 205 ? -3.237 19.202 24.866 1.00 67.56 205 GLU A C 1
ATOM 1556 O O . GLU A 1 205 ? -2.591 19.911 25.639 1.00 67.56 205 GLU A O 1
ATOM 1561 N N . ARG A 1 206 ? -3.477 19.568 23.607 1.00 66.44 206 ARG A N 1
ATOM 1562 C CA . ARG A 1 206 ? -3.169 20.855 22.969 1.00 66.44 206 ARG A CA 1
ATOM 1563 C C . ARG A 1 206 ? -4.313 21.201 22.018 1.00 66.44 206 ARG A C 1
ATOM 1565 O O . ARG A 1 206 ? -5.051 20.307 21.617 1.00 66.44 206 ARG A O 1
ATOM 1572 N N . ASP A 1 207 ? -4.389 22.466 21.613 1.00 57.47 207 ASP A N 1
ATOM 1573 C CA . ASP A 1 207 ? -5.459 23.064 20.790 1.00 57.47 207 ASP A CA 1
ATOM 1574 C C . ASP A 1 207 ? -5.612 22.493 19.357 1.00 57.47 207 ASP A C 1
ATOM 1576 O O . ASP A 1 207 ? -6.376 23.039 18.570 1.00 57.47 207 ASP A O 1
ATOM 1580 N N . HIS A 1 208 ? -4.884 21.429 18.996 1.00 62.12 208 HIS A N 1
ATOM 1581 C CA . HIS A 1 208 ? -4.935 20.788 17.677 1.00 62.12 208 HIS A CA 1
ATOM 1582 C C . HIS A 1 208 ? -4.893 19.266 17.834 1.00 62.12 208 HIS A C 1
ATOM 1584 O O . HIS A 1 208 ? -3.842 18.628 17.696 1.00 62.12 208 HIS A O 1
ATOM 1590 N N . SER A 1 209 ? -6.035 18.683 18.193 1.00 76.38 209 SER A N 1
ATOM 1591 C CA . SER A 1 209 ? -6.161 17.231 18.336 1.00 76.38 209 SER A CA 1
ATOM 1592 C C . SER A 1 209 ? -7.058 16.659 17.248 1.00 76.38 209 SER A C 1
ATOM 1594 O O . SER A 1 209 ? -8.146 17.171 16.984 1.00 76.38 209 SER A O 1
ATOM 1596 N N . LEU A 1 210 ? -6.609 15.568 16.633 1.00 84.25 210 LEU A N 1
ATOM 1597 C CA . LEU A 1 210 ? -7.439 14.780 15.736 1.00 84.25 210 LEU A CA 1
ATOM 1598 C C . LEU A 1 210 ? -8.037 13.622 16.532 1.00 84.25 210 LEU A C 1
ATOM 1600 O O . LEU A 1 210 ? -7.327 12.840 17.172 1.00 84.25 210 LEU A O 1
ATOM 1604 N N . THR A 1 211 ? -9.360 13.506 16.485 1.00 89.44 211 THR A N 1
ATOM 1605 C CA . THR A 1 211 ? -10.075 12.340 16.996 1.00 89.44 211 THR A CA 1
ATOM 1606 C C . THR A 1 211 ? -10.527 11.480 15.826 1.00 89.44 211 THR A C 1
ATOM 1608 O O . THR A 1 211 ? -11.399 11.883 15.059 1.00 89.44 211 THR A O 1
ATOM 1611 N N . THR A 1 212 ? -9.981 10.270 15.725 1.00 90.81 212 THR A N 1
ATOM 1612 C CA . THR A 1 212 ? -10.447 9.249 14.775 1.00 90.81 212 THR A CA 1
ATOM 1613 C C . THR A 1 212 ? -11.273 8.217 15.527 1.00 90.81 212 THR A C 1
ATOM 1615 O O . THR A 1 212 ? -10.816 7.666 16.524 1.00 90.81 212 THR A O 1
ATOM 1618 N N . THR A 1 213 ? -12.493 7.940 15.080 1.00 94.19 213 THR A N 1
ATOM 1619 C CA . THR A 1 213 ? -13.364 6.938 15.707 1.00 94.19 213 THR A CA 1
ATOM 1620 C C . THR A 1 213 ? -13.641 5.803 14.737 1.00 94.19 213 THR A C 1
ATOM 1622 O O . THR A 1 213 ? -14.165 6.030 13.651 1.00 94.19 213 THR A O 1
ATOM 1625 N N . PHE A 1 214 ? -13.326 4.581 15.159 1.00 94.81 214 PHE A N 1
ATOM 1626 C CA . PHE A 1 214 ? -13.669 3.344 14.470 1.00 94.81 214 PHE A CA 1
ATOM 1627 C C . PHE A 1 214 ? -14.887 2.725 15.147 1.00 94.81 214 PHE A C 1
ATOM 1629 O O . PHE A 1 214 ? -14.864 2.488 16.357 1.00 94.81 214 PHE A O 1
ATOM 1636 N N . THR A 1 215 ? -15.932 2.437 14.381 1.00 96.44 215 THR A N 1
ATOM 1637 C CA . THR A 1 215 ? -17.169 1.835 14.900 1.00 96.44 215 THR A CA 1
ATOM 1638 C C . THR A 1 215 ? -17.426 0.517 14.195 1.00 96.44 215 THR A C 1
ATOM 1640 O O . THR A 1 215 ? -17.483 0.492 12.969 1.00 96.44 215 THR A O 1
ATOM 1643 N N . ALA A 1 216 ? -17.599 -0.571 14.944 1.00 96.50 216 ALA A N 1
ATOM 1644 C CA . ALA A 1 216 ? -17.933 -1.876 14.387 1.00 96.50 216 ALA A CA 1
ATOM 1645 C C . ALA A 1 216 ? -19.284 -1.838 13.653 1.00 96.50 216 ALA A C 1
ATOM 1647 O O . ALA A 1 216 ? -20.259 -1.262 14.139 1.00 96.50 216 ALA A O 1
ATOM 1648 N N . ARG A 1 217 ? -19.342 -2.482 12.486 1.00 96.56 217 ARG A N 1
ATOM 1649 C CA . ARG A 1 217 ? -20.536 -2.591 11.635 1.00 96.56 217 ARG A CA 1
ATOM 1650 C C . ARG A 1 217 ? -20.723 -4.046 11.180 1.00 96.56 217 ARG A C 1
ATOM 1652 O O . ARG A 1 217 ? -20.614 -4.319 9.991 1.00 96.56 217 ARG A O 1
ATOM 1659 N N . PRO A 1 218 ? -20.960 -4.992 12.109 1.00 94.94 218 PRO A N 1
ATOM 1660 C CA . PRO A 1 218 ? -20.977 -6.426 11.799 1.00 94.94 218 PRO A CA 1
ATOM 1661 C C . PRO A 1 218 ? -22.097 -6.839 10.833 1.00 94.94 218 PRO A C 1
ATOM 1663 O O . PRO A 1 218 ? -21.962 -7.852 10.160 1.00 94.94 218 PRO A O 1
ATOM 1666 N N . ASP A 1 219 ? -23.169 -6.048 10.761 1.00 95.38 219 ASP A N 1
ATOM 1667 C CA . ASP A 1 219 ? -24.347 -6.313 9.930 1.00 95.38 219 ASP A CA 1
ATOM 1668 C C . ASP A 1 219 ? -24.351 -5.489 8.627 1.00 95.38 219 ASP A C 1
ATOM 1670 O O . ASP A 1 219 ? -25.403 -5.289 8.022 1.00 95.38 219 ASP A O 1
ATOM 1674 N N . ALA A 1 220 ? -23.205 -4.933 8.217 1.00 95.00 220 ALA A N 1
ATOM 1675 C CA . ALA A 1 220 ? -23.113 -4.197 6.959 1.00 95.00 220 ALA A CA 1
ATOM 1676 C C . ALA A 1 220 ? -23.270 -5.145 5.761 1.00 95.00 220 ALA A C 1
ATOM 1678 O O . ALA A 1 220 ? -22.554 -6.136 5.652 1.00 95.00 220 ALA A O 1
ATOM 1679 N N . GLU A 1 221 ? -24.202 -4.826 4.861 1.00 93.56 221 GLU A N 1
ATOM 1680 C CA . GLU A 1 221 ? -24.448 -5.615 3.645 1.00 93.56 221 GLU A CA 1
ATOM 1681 C C . GLU A 1 221 ? -23.389 -5.363 2.564 1.00 93.56 221 GLU A C 1
ATOM 1683 O O . GLU A 1 221 ? -23.060 -6.264 1.795 1.00 93.56 221 GLU A O 1
ATOM 1688 N N . GLU A 1 222 ? -22.840 -4.147 2.528 1.00 92.62 222 GLU A N 1
ATOM 1689 C CA . GLU A 1 222 ? -21.796 -3.735 1.595 1.00 92.62 222 GLU A CA 1
ATOM 1690 C C . GLU A 1 222 ? -20.555 -3.305 2.375 1.00 92.62 222 GLU A C 1
ATOM 1692 O O . GLU A 1 222 ? -20.620 -2.434 3.248 1.00 92.62 222 GLU A O 1
ATOM 1697 N N . THR A 1 223 ? -19.418 -3.922 2.055 1.00 93.50 223 THR A N 1
ATOM 1698 C CA . THR A 1 223 ? -18.120 -3.607 2.650 1.00 93.50 223 THR A CA 1
ATOM 1699 C C . THR A 1 223 ? -17.052 -3.441 1.574 1.00 93.50 223 THR A C 1
ATOM 1701 O O . THR A 1 223 ? -17.137 -3.993 0.475 1.00 93.50 223 THR A O 1
ATOM 1704 N N . VAL A 1 224 ? -16.018 -2.662 1.890 1.00 91.12 224 VAL A N 1
ATOM 1705 C CA . VAL A 1 224 ? -14.791 -2.571 1.098 1.00 91.12 224 VAL A CA 1
ATOM 1706 C C . VAL A 1 224 ? -13.697 -3.340 1.821 1.00 91.12 224 VAL A C 1
ATOM 1708 O O . VAL A 1 224 ? -13.233 -2.923 2.882 1.00 91.12 224 VAL A O 1
ATOM 1711 N N . ALA A 1 225 ? -13.277 -4.467 1.252 1.00 92.50 225 ALA A N 1
ATOM 1712 C CA . ALA A 1 225 ? -12.225 -5.288 1.830 1.00 92.50 225 ALA A CA 1
ATOM 1713 C C . ALA A 1 225 ? -10.860 -4.583 1.709 1.00 92.50 225 ALA A C 1
ATOM 1715 O O . ALA A 1 225 ? -10.458 -4.185 0.617 1.00 92.50 225 ALA A O 1
ATOM 1716 N N . VAL A 1 226 ? -10.139 -4.434 2.823 1.00 91.25 226 VAL A N 1
ATOM 1717 C CA . VAL A 1 226 ? -8.847 -3.734 2.897 1.00 91.25 226 VAL A CA 1
ATOM 1718 C C . VAL A 1 226 ? -7.755 -4.697 3.382 1.00 91.25 226 VAL A C 1
ATOM 1720 O O . VAL A 1 226 ? -7.927 -5.353 4.417 1.00 91.25 226 VAL A O 1
ATOM 1723 N N . PRO A 1 227 ? -6.604 -4.787 2.687 1.00 91.44 227 PRO A N 1
ATOM 1724 C CA . PRO A 1 227 ? -5.499 -5.628 3.129 1.00 91.44 227 PRO A CA 1
ATOM 1725 C C . PRO A 1 227 ? -4.868 -5.088 4.432 1.00 91.44 227 PRO A C 1
ATOM 1727 O O . PRO A 1 227 ? -4.659 -3.877 4.554 1.00 91.44 227 PRO A O 1
ATOM 1730 N N . PRO A 1 228 ? -4.505 -5.950 5.406 1.00 89.56 228 PRO A N 1
ATOM 1731 C CA . PRO A 1 228 ? -3.809 -5.547 6.637 1.00 89.56 228 PRO A CA 1
ATOM 1732 C C . PRO A 1 228 ? -2.560 -4.684 6.406 1.00 89.56 228 PRO A C 1
ATOM 1734 O O . PRO A 1 228 ? -2.247 -3.803 7.209 1.00 89.56 228 PRO A O 1
ATOM 1737 N N . GLU A 1 229 ? -1.864 -4.916 5.297 1.00 87.88 229 GLU A N 1
ATOM 1738 C CA . GLU A 1 229 ? -0.682 -4.189 4.849 1.00 87.88 229 GLU A CA 1
ATOM 1739 C C . GLU A 1 229 ? -0.954 -2.691 4.656 1.00 87.88 229 GLU A C 1
ATOM 1741 O O . GLU A 1 229 ? -0.124 -1.866 5.040 1.00 87.88 229 GLU A O 1
ATOM 1746 N N . ALA A 1 230 ? -2.126 -2.332 4.116 1.00 86.56 230 ALA A N 1
ATOM 1747 C CA . ALA A 1 230 ? -2.517 -0.938 3.900 1.00 86.56 230 ALA A CA 1
ATOM 1748 C C . ALA A 1 230 ? -2.726 -0.194 5.230 1.00 86.56 230 ALA A C 1
ATOM 1750 O O . ALA A 1 230 ? -2.490 1.007 5.325 1.00 86.56 230 ALA A O 1
ATOM 1751 N N . LEU A 1 231 ? -3.094 -0.920 6.290 1.00 86.69 231 LEU A N 1
ATOM 1752 C CA . LEU A 1 231 ? -3.302 -0.355 7.623 1.00 86.69 231 LEU A CA 1
ATOM 1753 C C . LEU A 1 231 ? -2.006 -0.311 8.450 1.00 86.69 231 LEU A C 1
ATOM 1755 O O . LEU A 1 231 ? -1.895 0.491 9.371 1.00 86.69 231 LEU A O 1
ATOM 1759 N N . ARG A 1 232 ? -1.005 -1.151 8.142 1.00 81.88 232 ARG A N 1
ATOM 1760 C CA . ARG A 1 232 ? 0.223 -1.311 8.949 1.00 81.88 232 ARG A CA 1
ATOM 1761 C C . ARG A 1 232 ? 1.034 -0.022 9.096 1.00 81.88 232 ARG A C 1
ATOM 1763 O O . ARG A 1 232 ? 1.625 0.208 10.151 1.00 81.88 232 ARG A O 1
ATOM 1770 N N . GLY A 1 233 ? 1.146 0.778 8.040 1.00 73.50 233 GLY A N 1
ATOM 1771 C CA . GLY A 1 233 ? 1.996 1.972 8.072 1.00 73.50 233 GLY A CA 1
ATOM 1772 C C . GLY A 1 233 ? 1.401 3.135 8.860 1.00 73.50 233 GLY A C 1
ATOM 1773 O O . GLY A 1 233 ? 2.176 3.972 9.317 1.00 73.50 233 GLY A O 1
ATOM 1774 N N . GLN A 1 234 ? 0.082 3.139 9.076 1.00 79.62 234 GLN A N 1
ATOM 1775 C CA . GLN A 1 234 ? -0.646 4.204 9.765 1.00 79.62 234 GLN A CA 1
ATOM 1776 C C . GLN A 1 234 ? -0.992 3.774 11.188 1.00 79.62 234 GLN A C 1
ATOM 1778 O O . GLN A 1 234 ? -1.745 2.825 11.407 1.00 79.62 234 GLN A O 1
ATOM 1783 N N . TRP A 1 235 ? -0.410 4.458 12.170 1.00 84.75 235 TRP A N 1
ATOM 1784 C CA . TRP A 1 235 ? -0.535 4.087 13.579 1.00 84.75 235 TRP A CA 1
ATOM 1785 C C . TRP A 1 235 ? -2.005 4.056 14.034 1.00 84.75 235 TRP A C 1
ATOM 1787 O O . TRP A 1 235 ? -2.431 3.117 14.703 1.00 84.75 235 TRP A O 1
ATOM 1797 N N . GLU A 1 236 ? -2.790 5.029 13.583 1.00 86.75 236 GLU A N 1
ATOM 1798 C CA . GLU A 1 236 ? -4.206 5.214 13.874 1.00 86.75 236 GLU A CA 1
ATOM 1799 C C . GLU A 1 236 ? -5.047 4.069 13.307 1.00 86.75 236 GLU A C 1
ATOM 1801 O O . GLU A 1 236 ? -5.860 3.486 14.023 1.00 86.75 236 GLU A O 1
ATOM 1806 N N . LEU A 1 237 ? -4.821 3.693 12.043 1.00 86.38 237 LEU A N 1
ATOM 1807 C CA . LEU A 1 237 ? -5.563 2.615 11.383 1.00 86.38 237 LEU A CA 1
ATOM 1808 C C . LEU A 1 237 ? -5.289 1.252 12.024 1.00 86.38 237 LEU A C 1
ATOM 1810 O O . LEU A 1 237 ? -6.183 0.408 12.085 1.00 86.38 237 LEU A O 1
ATOM 1814 N N . ARG A 1 238 ? -4.094 1.032 12.588 1.00 90.00 238 ARG A N 1
ATOM 1815 C CA . ARG A 1 238 ? -3.795 -0.197 13.346 1.00 90.00 238 ARG A CA 1
ATOM 1816 C C . ARG A 1 238 ? -4.669 -0.363 14.588 1.00 90.00 238 ARG A C 1
ATOM 1818 O O . ARG A 1 238 ? -4.862 -1.496 15.035 1.00 90.00 238 ARG A O 1
ATOM 1825 N N . CYS A 1 239 ? -5.222 0.720 15.136 1.00 91.44 239 CYS A N 1
ATOM 1826 C CA . CYS A 1 239 ? -6.133 0.656 16.277 1.00 91.44 239 CYS A CA 1
ATOM 1827 C C . CYS A 1 239 ? -7.438 -0.084 15.956 1.00 91.44 239 CYS A C 1
ATOM 1829 O O . CYS A 1 239 ? -8.085 -0.571 16.881 1.00 91.44 239 CYS A O 1
ATOM 1831 N N . VAL A 1 240 ? -7.801 -0.279 14.681 1.00 92.19 240 VAL A N 1
ATOM 1832 C CA . VAL A 1 240 ? -8.946 -1.128 14.310 1.00 92.19 240 VAL A CA 1
ATOM 1833 C C . VAL A 1 240 ? -8.810 -2.558 14.849 1.00 92.19 240 VAL A C 1
ATOM 1835 O O . VAL A 1 240 ? -9.807 -3.218 15.134 1.00 92.19 240 VAL A O 1
ATOM 1838 N N . ALA A 1 241 ? -7.581 -3.035 15.083 1.00 91.50 241 ALA A N 1
ATOM 1839 C CA . ALA A 1 241 ? -7.341 -4.339 15.690 1.00 91.50 241 ALA A CA 1
ATOM 1840 C C . ALA A 1 241 ? -7.963 -4.467 17.097 1.00 91.50 241 ALA A C 1
ATOM 1842 O O . ALA A 1 241 ? -8.270 -5.582 17.520 1.00 91.50 241 ALA A O 1
ATOM 1843 N N . TYR A 1 242 ? -8.209 -3.357 17.808 1.00 92.81 242 TYR A N 1
ATOM 1844 C CA . TYR A 1 242 ? -8.929 -3.366 19.085 1.00 92.81 242 TYR A CA 1
ATOM 1845 C C . TYR A 1 242 ? -10.406 -3.774 18.941 1.00 92.81 242 TYR A C 1
ATOM 1847 O O . TYR A 1 242 ? -10.941 -4.370 19.874 1.00 92.81 242 TYR A O 1
ATOM 1855 N N . LEU A 1 243 ? -11.051 -3.560 17.784 1.00 93.62 243 LEU A N 1
ATOM 1856 C CA . LEU A 1 243 ? -12.435 -4.005 17.535 1.00 93.62 243 LEU A CA 1
ATOM 1857 C C . LEU A 1 243 ? -12.579 -5.535 17.503 1.00 93.62 243 LEU A C 1
ATOM 1859 O O . LEU A 1 243 ? -13.677 -6.057 17.657 1.00 93.62 243 LEU A O 1
ATOM 1863 N N . ARG A 1 244 ? -11.476 -6.276 17.339 1.00 92.06 244 ARG A N 1
ATOM 1864 C CA . ARG A 1 244 ? -11.474 -7.748 17.413 1.00 92.06 244 ARG A CA 1
ATOM 1865 C C . ARG A 1 244 ? -11.563 -8.271 18.845 1.00 92.06 244 ARG A C 1
ATOM 1867 O O . ARG A 1 244 ? -11.748 -9.469 19.050 1.00 92.06 244 ARG A O 1
ATOM 1874 N N . GLN A 1 245 ? -11.388 -7.406 19.845 1.00 90.81 245 GLN A N 1
ATOM 1875 C CA . GLN A 1 245 ? -11.502 -7.802 21.241 1.00 90.81 245 GLN A CA 1
ATOM 1876 C C . GLN A 1 245 ? -12.968 -7.997 21.630 1.00 90.81 245 GLN A C 1
ATOM 1878 O O . GLN A 1 245 ? -13.850 -7.231 21.245 1.00 90.81 245 GLN A O 1
ATOM 1883 N N . ALA A 1 246 ? -13.227 -9.012 22.455 1.00 91.06 246 ALA A N 1
ATOM 1884 C CA . ALA A 1 246 ? -14.579 -9.333 22.883 1.00 91.06 246 ALA A CA 1
ATOM 1885 C C . ALA A 1 246 ? -15.261 -8.142 23.585 1.00 91.06 246 ALA A C 1
ATOM 1887 O O . ALA A 1 246 ? -14.731 -7.552 24.538 1.00 91.06 246 ALA A O 1
ATOM 1888 N N . GLY A 1 247 ? -16.469 -7.823 23.117 1.00 92.38 247 GLY A N 1
ATOM 1889 C CA . GLY A 1 247 ? -17.311 -6.768 23.673 1.00 92.38 247 GLY A CA 1
ATOM 1890 C C . GLY A 1 247 ? -16.820 -5.350 23.389 1.00 92.38 247 GLY A C 1
ATOM 1891 O O . GLY A 1 247 ? -17.172 -4.462 24.157 1.00 92.38 247 GLY A O 1
ATOM 1892 N N . VAL A 1 248 ? -15.992 -5.134 22.362 1.00 96.56 248 VAL A N 1
ATOM 1893 C CA . VAL A 1 248 ? -15.605 -3.796 21.890 1.00 96.56 248 VAL A CA 1
ATOM 1894 C C . VAL A 1 248 ? -16.389 -3.471 20.620 1.00 96.56 248 VAL A C 1
ATOM 1896 O O . VAL A 1 248 ? -16.358 -4.234 19.662 1.00 96.56 248 VAL A O 1
ATOM 1899 N N . SER A 1 249 ? -17.101 -2.346 20.619 1.00 96.69 249 SER A N 1
ATOM 1900 C CA . SER A 1 249 ? -17.869 -1.843 19.470 1.00 96.69 249 SER A CA 1
ATOM 1901 C C . SER A 1 249 ? -17.299 -0.547 18.905 1.00 96.69 249 SER A C 1
ATOM 1903 O O . SER A 1 249 ? -17.559 -0.227 17.749 1.00 96.69 249 SER A O 1
ATOM 1905 N N . THR A 1 250 ? -16.532 0.193 19.708 1.00 97.06 250 THR A N 1
ATOM 1906 C CA . THR A 1 250 ? -16.033 1.521 19.349 1.00 97.06 250 THR A CA 1
ATOM 1907 C C . THR A 1 250 ? -14.591 1.678 19.811 1.00 97.06 250 THR A C 1
ATOM 1909 O O . THR A 1 250 ? -14.252 1.344 20.948 1.00 97.06 250 THR A O 1
ATOM 1912 N N . VAL A 1 251 ? -13.742 2.224 18.948 1.00 96.38 251 VAL A N 1
ATOM 1913 C CA . VAL A 1 251 ? -12.363 2.595 19.272 1.00 96.38 251 VAL A CA 1
ATOM 1914 C C . VAL A 1 251 ? -12.178 4.062 18.924 1.00 96.38 251 VAL A C 1
ATOM 1916 O O . VAL A 1 251 ? -12.256 4.438 17.759 1.00 96.38 251 VAL A O 1
ATOM 1919 N N . ARG A 1 252 ? -11.934 4.896 19.932 1.00 95.56 252 ARG A N 1
ATOM 1920 C CA . ARG A 1 252 ? -11.653 6.322 19.771 1.00 95.56 252 ARG A CA 1
ATOM 1921 C C . ARG A 1 252 ? -10.161 6.556 19.921 1.00 95.56 252 ARG A C 1
ATOM 1923 O O . ARG A 1 252 ? -9.594 6.288 20.972 1.00 95.56 252 ARG A O 1
ATOM 1930 N N . VAL A 1 253 ? -9.534 7.060 18.877 1.00 92.56 253 VAL A N 1
ATOM 1931 C CA . VAL A 1 253 ? -8.100 7.303 18.803 1.00 92.56 253 VAL A CA 1
ATOM 1932 C C . VAL A 1 253 ? -7.850 8.800 18.878 1.00 92.56 253 VAL A C 1
ATOM 1934 O O . VAL A 1 253 ? -8.424 9.564 18.105 1.00 92.56 253 VAL A O 1
ATOM 1937 N N . LEU A 1 254 ? -7.007 9.202 19.825 1.00 90.62 254 LEU A N 1
ATOM 1938 C CA . LEU A 1 254 ? -6.600 10.584 20.039 1.00 90.62 254 LEU A CA 1
ATOM 1939 C C . LEU A 1 254 ? -5.147 10.762 19.595 1.00 90.62 254 LEU A C 1
ATOM 1941 O O . LEU A 1 254 ? -4.240 10.126 20.150 1.00 90.62 254 LEU A O 1
ATOM 1945 N N . THR A 1 255 ? -4.930 11.636 18.612 1.00 84.75 255 THR A N 1
ATOM 1946 C CA . THR A 1 255 ? -3.601 11.983 18.095 1.00 84.75 255 THR A CA 1
ATOM 1947 C C . THR A 1 255 ? -3.377 13.490 18.054 1.00 84.75 255 THR A C 1
ATOM 1949 O O . THR A 1 255 ? -4.311 14.289 18.099 1.00 84.75 255 THR A O 1
ATOM 1952 N N . GLU A 1 256 ? -2.101 13.882 18.052 1.00 81.81 256 GLU A N 1
ATOM 1953 C CA . GLU A 1 256 ? -1.706 15.261 17.753 1.00 81.81 256 GLU A CA 1
ATOM 1954 C C . GLU A 1 256 ? -1.947 15.500 16.259 1.00 81.81 256 GLU A C 1
ATOM 1956 O O . GLU A 1 256 ? -1.461 14.717 15.437 1.00 81.81 256 GLU A O 1
ATOM 1961 N N . ASP A 1 257 ? 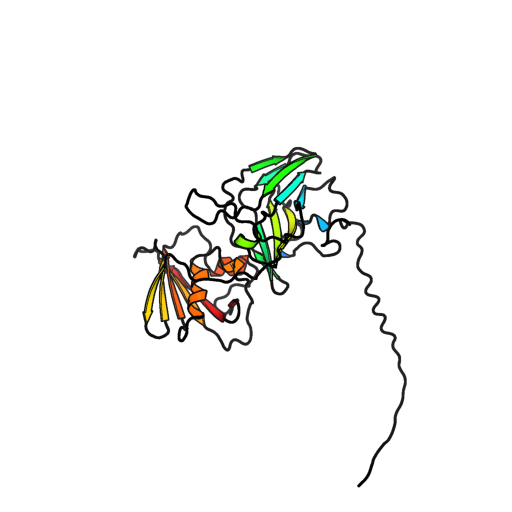-2.687 16.553 15.913 1.00 71.94 257 ASP A N 1
ATOM 1962 C CA . ASP A 1 257 ? -2.816 16.970 14.521 1.00 71.94 257 ASP A CA 1
ATOM 1963 C C . ASP A 1 257 ? -1.448 17.465 14.040 1.00 71.94 257 ASP A C 1
ATOM 1965 O O . ASP A 1 257 ? -0.858 18.401 14.586 1.00 71.94 257 ASP A O 1
ATOM 1969 N N . ARG A 1 258 ? -0.900 16.781 13.037 1.00 64.75 258 ARG A N 1
ATOM 1970 C CA . ARG A 1 258 ? 0.423 17.096 12.500 1.00 64.75 258 ARG A CA 1
ATOM 1971 C C . ARG A 1 258 ? 0.374 18.027 11.293 1.00 64.75 258 ARG A C 1
ATOM 1973 O O . ARG A 1 258 ? 1.446 18.322 10.766 1.00 64.75 258 ARG A O 1
ATOM 1980 N N . GLY A 1 259 ? -0.805 18.459 10.833 1.00 56.19 259 GLY A N 1
ATOM 1981 C CA . GLY A 1 259 ? -1.020 19.450 9.765 1.00 56.19 259 GLY A CA 1
ATOM 1982 C C . GLY A 1 259 ? -0.455 19.123 8.369 1.00 56.19 259 GLY A C 1
ATOM 1983 O O . GLY A 1 259 ? -0.820 19.778 7.400 1.00 56.19 259 GLY A O 1
ATOM 1984 N N . PHE A 1 260 ? 0.432 18.131 8.244 1.00 52.78 260 PHE A N 1
ATOM 1985 C CA . PHE A 1 260 ? 1.181 17.787 7.029 1.00 52.78 260 PHE A CA 1
ATOM 1986 C C . PHE A 1 260 ? 1.001 16.332 6.580 1.00 52.78 260 PHE A C 1
ATOM 1988 O O . PHE A 1 260 ? 1.527 15.952 5.535 1.00 52.78 260 PHE A O 1
ATOM 1995 N N . PHE A 1 261 ? 0.306 15.501 7.356 1.00 59.69 261 PHE A N 1
ATOM 1996 C CA . PHE A 1 261 ? 0.122 14.085 7.038 1.00 59.69 261 PHE A CA 1
ATOM 1997 C C . PHE A 1 261 ? -1.324 13.816 6.653 1.00 59.69 261 PHE A C 1
ATOM 1999 O O . PHE A 1 261 ? -2.232 14.409 7.230 1.00 59.69 261 PHE A O 1
ATOM 2006 N N . ARG A 1 262 ? -1.504 12.912 5.685 1.00 67.12 262 ARG A N 1
ATOM 2007 C CA . ARG A 1 262 ? -2.825 12.477 5.241 1.00 67.12 262 ARG A CA 1
ATOM 2008 C C . ARG A 1 262 ? -3.628 11.898 6.402 1.00 67.12 262 ARG A C 1
ATOM 2010 O O . ARG A 1 262 ? -3.055 11.173 7.223 1.00 67.12 262 ARG A O 1
ATOM 2017 N N . THR A 1 263 ? -4.923 12.186 6.456 1.00 74.94 263 THR A N 1
ATOM 2018 C CA . THR A 1 263 ? -5.807 11.591 7.465 1.00 74.94 263 THR A CA 1
ATOM 2019 C C . THR A 1 263 ? -6.016 10.091 7.202 1.00 74.94 263 THR A C 1
ATOM 2021 O O . THR A 1 263 ? -5.776 9.614 6.087 1.00 74.94 263 THR A O 1
ATOM 2024 N N . PRO A 1 264 ? -6.417 9.293 8.207 1.00 74.81 264 PRO A N 1
ATOM 2025 C CA . PRO A 1 264 ? -6.799 7.895 8.001 1.00 74.81 264 PRO A CA 1
ATOM 2026 C C . PRO A 1 264 ? -7.760 7.659 6.820 1.00 74.81 264 PRO A C 1
ATOM 2028 O O . PRO A 1 264 ? -7.546 6.713 6.059 1.00 74.81 264 PRO A O 1
ATOM 2031 N N . LEU A 1 265 ? -8.770 8.513 6.627 1.00 75.88 265 LEU A N 1
ATOM 2032 C CA . LEU A 1 265 ? -9.682 8.446 5.477 1.00 75.88 265 LEU A CA 1
ATOM 2033 C C . LEU A 1 265 ? -8.964 8.709 4.148 1.00 75.88 265 LEU A C 1
ATOM 2035 O O . LEU A 1 265 ? -9.127 7.936 3.207 1.00 75.88 265 LEU A O 1
ATOM 2039 N N . GLU A 1 266 ? -8.114 9.734 4.075 1.00 76.31 266 GLU A N 1
ATOM 2040 C CA . GLU A 1 266 ? -7.322 10.026 2.871 1.00 76.31 266 GLU A CA 1
ATOM 2041 C C . GLU A 1 266 ? -6.359 8.884 2.510 1.00 76.31 266 GLU A C 1
ATOM 2043 O O . GLU A 1 266 ? -6.044 8.670 1.338 1.00 76.31 266 GLU A O 1
ATOM 2048 N N . TRP A 1 267 ? -5.883 8.126 3.500 1.00 73.69 267 TRP A N 1
ATOM 2049 C CA . TRP A 1 267 ? -5.079 6.928 3.258 1.00 73.69 267 TRP A CA 1
ATOM 2050 C C . TRP A 1 267 ? -5.883 5.775 2.673 1.00 73.69 267 TRP A C 1
ATOM 2052 O O . TRP A 1 267 ? -5.369 5.074 1.802 1.00 73.69 267 TRP A O 1
ATOM 2062 N N . LEU A 1 268 ? -7.117 5.575 3.132 1.00 76.25 268 LEU A N 1
ATOM 2063 C CA . LEU A 1 268 ? -8.007 4.560 2.571 1.00 76.25 268 LEU A CA 1
ATOM 2064 C C . LEU A 1 268 ? -8.382 4.918 1.126 1.00 76.25 268 LEU A C 1
ATOM 2066 O O . LEU A 1 268 ? -8.263 4.059 0.251 1.00 76.25 268 LEU A O 1
ATOM 2070 N N . ASP A 1 269 ? -8.682 6.193 0.861 1.00 74.88 269 ASP A N 1
ATOM 2071 C CA . ASP A 1 269 ? -8.942 6.698 -0.494 1.00 74.88 269 ASP A CA 1
ATOM 2072 C C . ASP A 1 269 ? -7.751 6.475 -1.425 1.00 74.88 269 ASP A C 1
ATOM 2074 O O . ASP A 1 269 ? -7.864 5.879 -2.496 1.00 74.88 269 ASP A O 1
ATOM 2078 N N . ALA A 1 270 ? -6.561 6.863 -0.964 1.00 58.62 270 ALA A N 1
ATOM 2079 C CA . ALA A 1 270 ? -5.320 6.691 -1.705 1.00 58.62 270 ALA A CA 1
ATOM 2080 C C . ALA A 1 270 ? -4.936 5.225 -1.935 1.00 58.62 270 ALA A C 1
ATOM 2082 O O . ALA A 1 270 ? -4.159 4.929 -2.843 1.00 58.62 270 ALA A O 1
ATOM 2083 N N . ALA A 1 271 ? -5.459 4.314 -1.118 1.00 59.88 271 ALA A N 1
ATOM 2084 C CA . ALA A 1 271 ? -5.328 2.882 -1.312 1.00 59.88 271 ALA A CA 1
ATOM 2085 C C . ALA A 1 271 ? -6.410 2.319 -2.257 1.00 59.88 271 ALA A C 1
ATOM 2087 O O . ALA A 1 271 ? -6.569 1.108 -2.337 1.00 59.88 271 ALA A O 1
ATOM 2088 N N . GLY A 1 272 ? -7.159 3.163 -2.971 1.00 64.31 272 GLY A N 1
ATOM 2089 C CA . GLY A 1 272 ? -8.190 2.734 -3.917 1.00 64.31 272 GLY A CA 1
ATOM 2090 C C . GLY A 1 272 ? -9.490 2.262 -3.257 1.00 64.31 272 GLY A C 1
ATOM 2091 O O . GLY A 1 272 ? -10.322 1.635 -3.921 1.00 64.31 272 GLY A O 1
ATOM 2092 N N . ALA A 1 273 ? -9.685 2.534 -1.961 1.00 65.69 273 ALA A N 1
ATOM 2093 C CA . ALA A 1 273 ? -10.949 2.312 -1.270 1.00 65.69 273 ALA A CA 1
ATOM 2094 C C . ALA A 1 273 ? -11.697 3.648 -1.168 1.00 65.69 273 ALA A C 1
ATOM 2096 O O . ALA A 1 273 ? -11.245 4.498 -0.412 1.00 65.69 273 ALA A O 1
ATOM 2097 N N . PRO A 1 274 ? -12.824 3.850 -1.876 1.00 69.25 274 PRO A N 1
ATOM 2098 C CA . PRO A 1 274 ? -13.500 5.146 -1.902 1.00 69.25 274 PRO A CA 1
ATOM 2099 C C . PRO A 1 274 ? -13.818 5.608 -0.479 1.00 69.25 274 PRO A C 1
ATOM 2101 O O . PRO A 1 274 ? -14.609 4.966 0.224 1.00 69.25 274 PRO A O 1
ATOM 2104 N N . ALA A 1 275 ? -13.188 6.702 -0.050 1.00 72.12 275 ALA A N 1
ATOM 2105 C CA . ALA A 1 275 ? -13.365 7.181 1.309 1.00 72.12 275 ALA A CA 1
ATOM 2106 C C . ALA A 1 275 ? -14.583 8.094 1.410 1.00 72.12 275 ALA A C 1
ATOM 2108 O O . ALA A 1 275 ? -14.644 9.172 0.823 1.00 72.12 275 ALA A O 1
ATOM 2109 N N . SER A 1 276 ? -15.563 7.656 2.192 1.00 76.56 276 SER A N 1
ATOM 2110 C CA . SER A 1 276 ? -16.674 8.483 2.642 1.00 76.56 276 SER A CA 1
ATOM 2111 C C . SER A 1 276 ? -17.006 8.123 4.085 1.00 76.56 276 SER A C 1
ATOM 2113 O O . SER A 1 276 ? -16.711 7.008 4.524 1.00 76.56 276 SER A O 1
ATOM 2115 N N . ASP A 1 277 ? -17.651 9.041 4.806 1.00 75.12 277 ASP A N 1
ATOM 2116 C CA . ASP A 1 277 ? -18.136 8.790 6.171 1.00 75.12 277 ASP A CA 1
ATOM 2117 C C . ASP A 1 277 ? -19.139 7.615 6.234 1.00 75.12 277 ASP A C 1
ATOM 2119 O O . ASP A 1 277 ? -19.335 7.012 7.292 1.00 75.12 277 ASP A O 1
ATOM 2123 N N . ASP A 1 278 ? -19.743 7.261 5.095 1.00 83.94 278 ASP A N 1
ATOM 2124 C CA . ASP A 1 278 ? -20.693 6.156 4.955 1.00 83.94 278 ASP A CA 1
ATOM 2125 C C . ASP A 1 278 ? -20.034 4.839 4.504 1.00 83.94 278 ASP A C 1
ATOM 2127 O O . ASP A 1 278 ? -20.670 3.783 4.566 1.00 83.94 278 ASP A O 1
ATOM 2131 N N . THR A 1 279 ? -18.763 4.862 4.085 1.00 90.12 279 THR A N 1
ATOM 2132 C CA . THR A 1 279 ? -18.055 3.657 3.637 1.00 90.12 279 THR A CA 1
ATOM 2133 C C . THR A 1 279 ? -17.792 2.733 4.828 1.00 90.12 279 THR A C 1
ATOM 2135 O O . THR A 1 279 ? -17.161 3.117 5.817 1.00 90.12 279 THR A O 1
ATOM 2138 N N . VAL A 1 280 ? -18.234 1.477 4.718 1.00 92.94 280 VAL A N 1
ATOM 2139 C CA . VAL A 1 280 ? -17.858 0.414 5.656 1.00 92.94 280 VAL A CA 1
ATOM 2140 C C . VAL A 1 280 ? -16.680 -0.359 5.079 1.00 92.94 280 VAL A C 1
ATOM 2142 O O . VAL A 1 280 ? -16.751 -0.907 3.983 1.00 92.94 280 VAL A O 1
ATOM 2145 N N . TYR A 1 281 ? -15.591 -0.419 5.831 1.00 93.31 281 TYR A N 1
ATOM 2146 C CA . TYR A 1 281 ? -14.389 -1.164 5.481 1.00 93.31 281 TYR A CA 1
ATOM 2147 C C . TYR A 1 281 ? -14.375 -2.502 6.203 1.00 93.31 281 TYR A C 1
ATOM 2149 O O . TYR A 1 281 ? -14.915 -2.629 7.300 1.00 93.31 281 TYR A O 1
ATOM 2157 N N . GLU A 1 282 ? -13.700 -3.489 5.631 1.00 93.69 282 GLU A N 1
ATOM 2158 C CA . GLU A 1 282 ? -13.530 -4.802 6.236 1.00 93.69 282 GLU A CA 1
ATOM 2159 C C . GLU A 1 282 ? -12.058 -5.207 6.251 1.00 93.69 282 GLU A C 1
ATOM 2161 O O . GLU A 1 282 ? -11.385 -5.200 5.224 1.00 93.69 282 GLU A O 1
ATOM 2166 N N . VAL A 1 283 ? -11.549 -5.585 7.427 1.00 91.88 283 VAL A N 1
ATOM 2167 C CA . VAL A 1 283 ? -10.200 -6.145 7.574 1.00 91.88 283 VAL A CA 1
ATOM 2168 C C . VAL A 1 283 ? -10.251 -7.491 8.292 1.00 91.88 283 VAL A C 1
ATOM 2170 O O . VAL A 1 283 ? -10.500 -7.586 9.500 1.00 91.88 283 VAL A O 1
ATOM 2173 N N . GLY A 1 284 ? -9.954 -8.566 7.561 1.00 89.56 284 GLY A N 1
ATOM 2174 C CA . GLY A 1 284 ? -10.182 -9.925 8.052 1.00 89.56 284 GLY A CA 1
ATOM 2175 C C . GLY A 1 284 ? -11.682 -10.177 8.184 1.00 89.56 284 GLY A C 1
ATOM 2176 O O . GLY A 1 284 ? -12.375 -10.132 7.189 1.00 89.56 284 GLY A O 1
ATOM 2177 N N . SER A 1 285 ? -12.178 -10.408 9.400 1.00 90.56 285 SER A N 1
ATOM 2178 C CA . SER A 1 285 ? -13.610 -10.600 9.685 1.00 90.56 285 SER A CA 1
ATOM 2179 C C . SER A 1 285 ? -14.228 -9.421 10.449 1.00 90.56 285 SER A C 1
ATOM 2181 O O . SER A 1 285 ? -15.176 -9.593 11.215 1.00 90.56 285 SER A O 1
ATOM 2183 N N . THR A 1 286 ? -13.607 -8.243 10.376 1.00 94.25 286 THR A N 1
ATOM 2184 C CA . THR A 1 286 ? -14.009 -7.060 11.145 1.00 94.25 286 THR A CA 1
ATOM 2185 C C . THR A 1 286 ? -14.450 -5.969 10.189 1.00 94.25 286 THR A C 1
ATOM 2187 O O . THR A 1 286 ? -13.599 -5.331 9.572 1.00 94.25 286 THR A O 1
ATOM 2190 N N . ALA A 1 287 ? -15.761 -5.751 10.109 1.00 96.00 287 ALA A N 1
ATOM 2191 C CA . ALA A 1 287 ? -16.365 -4.636 9.394 1.00 96.00 287 ALA A CA 1
ATOM 2192 C C . ALA A 1 287 ? -16.479 -3.402 10.304 1.00 96.00 287 ALA A C 1
ATOM 2194 O O . ALA A 1 287 ? -16.881 -3.515 11.469 1.00 96.00 287 ALA A O 1
ATOM 2195 N N . PHE A 1 288 ? -16.112 -2.225 9.799 1.00 95.50 288 PHE A N 1
ATOM 2196 C CA . PHE A 1 288 ? -16.071 -0.985 10.568 1.00 95.50 288 PHE A CA 1
ATOM 2197 C C . PHE A 1 288 ? -16.280 0.264 9.703 1.00 95.50 288 PHE A C 1
ATOM 2199 O O . PHE A 1 288 ? -15.916 0.294 8.535 1.00 95.50 288 PHE A O 1
ATOM 2206 N N . ALA A 1 289 ? -16.832 1.314 10.305 1.00 94.81 289 ALA A N 1
ATOM 2207 C CA . ALA A 1 289 ? -16.856 2.664 9.744 1.00 94.81 289 ALA A CA 1
ATOM 2208 C C . ALA A 1 289 ? -15.812 3.542 10.447 1.00 94.81 289 ALA A C 1
ATOM 2210 O O . ALA A 1 289 ? -15.486 3.300 11.617 1.00 94.81 289 ALA A O 1
ATOM 2211 N N . VAL A 1 290 ? -15.315 4.560 9.746 1.00 92.75 290 VAL A N 1
ATOM 2212 C CA . VAL A 1 290 ? -14.340 5.531 10.259 1.00 92.75 290 VAL A CA 1
ATOM 2213 C C . VAL A 1 290 ? -14.961 6.918 10.210 1.00 92.75 290 VAL A C 1
ATOM 2215 O O . VAL A 1 290 ? -15.522 7.299 9.193 1.00 92.75 290 VAL A O 1
ATOM 2218 N N . THR A 1 291 ? -14.848 7.672 11.300 1.00 91.75 291 THR A N 1
ATOM 2219 C CA . THR A 1 291 ? -15.228 9.091 11.334 1.00 91.75 291 THR A CA 1
ATOM 2220 C C . THR A 1 291 ? -14.115 9.911 11.961 1.00 91.75 291 THR A C 1
ATOM 2222 O O . THR A 1 291 ? -13.570 9.510 12.997 1.00 91.75 291 THR A O 1
ATOM 2225 N N . GLU A 1 292 ? -13.832 11.077 11.396 1.00 88.06 292 GLU A N 1
ATOM 2226 C CA . GLU A 1 292 ? -12.777 11.980 11.856 1.00 88.06 292 GLU A CA 1
ATOM 2227 C C . GLU A 1 292 ? -13.370 13.298 12.363 1.00 88.06 292 GLU A C 1
ATOM 2229 O O . GLU A 1 292 ? -14.346 13.819 11.821 1.00 88.06 292 GLU A O 1
ATOM 2234 N N . ARG A 1 293 ? -12.803 13.834 13.446 1.00 86.69 293 ARG A N 1
ATOM 2235 C CA . ARG A 1 293 ? -13.151 15.156 13.980 1.00 86.69 293 ARG A CA 1
ATOM 2236 C C . ARG A 1 293 ? -11.892 15.884 14.421 1.00 86.69 293 ARG A C 1
ATOM 2238 O O . ARG A 1 293 ? -11.191 15.401 15.312 1.00 86.69 293 ARG A O 1
ATOM 2245 N N . SER A 1 294 ? -11.655 17.051 13.837 1.00 81.38 294 SER A N 1
ATOM 2246 C CA . SER A 1 294 ? -10.655 18.003 14.319 1.00 81.38 294 SER A CA 1
ATOM 2247 C C . SER A 1 294 ? -11.271 18.863 15.419 1.00 81.38 294 SER A C 1
ATOM 2249 O O . SER A 1 294 ? -12.380 19.379 15.249 1.00 81.38 294 SER A O 1
ATOM 2251 N N . VAL A 1 295 ? -10.571 18.975 16.547 1.00 69.44 295 VAL A N 1
ATOM 2252 C CA . VAL A 1 295 ? -10.928 19.849 17.675 1.00 69.44 295 VAL A CA 1
ATOM 2253 C C . VAL A 1 295 ? -9.840 20.887 17.858 1.00 69.44 295 VAL A C 1
ATOM 2255 O O . VAL A 1 295 ? -8.657 20.467 17.910 1.00 69.44 295 VAL A O 1
#

pLDDT: mean 79.78, std 17.26, range [34.47, 97.12]

Secondary structure (DSSP, 8-state):
-------------------------TTS-TT-TTTTSPPPGGG-TTEEEGGG-S--TTSEEEEES-SEE-STTSPEEEEEEE-SSS-EEEEEEEEEEEEEETTEEEEPPP---TT--EEEE-TT-EEEEEE----SSSS------HHHHH-SEEEEEEEEESSTT-EEEEEEEE-SPPPPP---TTEEEEEETTEEEEEETT---SS-EEEEEEEE-TT-SS-EE--HHHHHT-HHHHGGGGGGSTT--EEEEEEE--SSS--HHHHHHHTTS---TTPEEEETTEEEEEEEEE-

Foldseek 3Di:
DDDDDDDDDDDDPPPPPPPPPQPQPVAFQPPDPCASPDDAPLVPPLEDENRRGNDCQAAFAKAWPAQEAADQQAWTKIKTWANRQAKWKWWPQWKWKWFQDPNHTFTFPTDGDPPTDIDIAGNGGMDMDTPADPPDPDPPRDRGHNCSQQNWGKMKIWIDIPDPSHIHIYIHTYDDGADDQAADPQWDWDDDQQEIEIEHNPFDPDLWKKKKKKFFDLPDPDAAEDGSRLQVVPNVSSQLNVNVDPRHGMYIYIDGPPVPDDDPQSSCVSGVNNRDQPHWYDYPSTTIGMDMDID